Protein AF-X0YWE3-F1 (afdb_monomer_lite)

Structure (mmCIF, N/CA/C/O backbone):
data_AF-X0YWE3-F1
#
_entry.id   AF-X0YWE3-F1
#
loop_
_atom_site.group_PDB
_atom_site.id
_atom_site.type_symbol
_atom_site.label_atom_id
_atom_site.label_alt_id
_atom_site.label_comp_id
_atom_site.label_asym_id
_atom_site.label_entity_id
_atom_site.label_seq_id
_atom_site.pdbx_PDB_ins_code
_atom_site.Cartn_x
_atom_site.Cartn_y
_atom_site.Cartn_z
_atom_site.occupancy
_atom_site.B_iso_or_equiv
_atom_site.auth_seq_id
_atom_site.auth_comp_id
_atom_site.auth_asym_id
_atom_site.auth_atom_id
_atom_site.pdbx_PDB_model_num
ATOM 1 N N . SER A 1 1 ? 9.699 -16.062 -11.062 1.00 86.75 1 SER A N 1
ATOM 2 C CA . SER A 1 1 ? 8.565 -15.330 -11.653 1.00 86.75 1 SER A CA 1
ATOM 3 C C . SER A 1 1 ? 8.553 -13.933 -11.046 1.00 86.75 1 SER A C 1
ATOM 5 O O . SER A 1 1 ? 8.866 -13.813 -9.864 1.00 86.75 1 SER A O 1
ATOM 7 N N . TYR A 1 2 ? 8.314 -12.901 -11.863 1.00 95.56 2 TYR A N 1
ATOM 8 C CA . TYR A 1 2 ? 8.267 -11.489 -11.435 1.00 95.56 2 TYR A CA 1
ATOM 9 C C . TYR A 1 2 ? 6.829 -10.999 -11.218 1.00 95.56 2 TYR A C 1
ATOM 11 O O . TYR A 1 2 ? 6.615 -9.863 -10.801 1.00 95.56 2 TYR A O 1
ATOM 19 N N . GLU A 1 3 ? 5.830 -11.819 -11.550 1.00 96.00 3 GLU A N 1
ATOM 20 C CA . GLU A 1 3 ? 4.434 -11.483 -11.312 1.00 96.00 3 GLU A CA 1
ATOM 21 C C . GLU A 1 3 ? 4.149 -11.339 -9.813 1.00 96.00 3 GLU A C 1
ATOM 23 O O . GLU A 1 3 ? 4.684 -12.065 -8.974 1.00 96.00 3 GLU A O 1
ATOM 28 N N . GLY A 1 4 ? 3.284 -10.388 -9.467 1.00 95.56 4 GLY A N 1
ATOM 29 C CA . GLY A 1 4 ? 2.907 -10.149 -8.082 1.00 95.56 4 GLY A CA 1
ATOM 30 C C . GLY A 1 4 ? 2.435 -8.730 -7.814 1.00 95.56 4 GLY A C 1
ATOM 31 O O . GLY A 1 4 ? 2.373 -7.879 -8.705 1.00 95.56 4 GLY A O 1
ATOM 32 N N . SER A 1 5 ? 2.098 -8.480 -6.551 1.00 96.56 5 SER A N 1
ATOM 33 C CA . SER A 1 5 ? 1.753 -7.148 -6.053 1.00 96.56 5 SER A CA 1
ATOM 34 C C . SER A 1 5 ? 2.906 -6.557 -5.254 1.00 96.56 5 SER A C 1
ATOM 36 O O . SER A 1 5 ? 3.572 -7.253 -4.485 1.00 96.56 5 SER A O 1
ATOM 38 N N . TYR A 1 6 ? 3.139 -5.263 -5.444 1.00 97.31 6 TYR A N 1
ATOM 39 C CA . TYR A 1 6 ? 4.277 -4.533 -4.904 1.00 97.31 6 TYR A CA 1
ATOM 40 C C . TYR A 1 6 ? 3.804 -3.210 -4.294 1.00 97.31 6 TYR A C 1
ATOM 42 O O . TYR A 1 6 ? 3.053 -2.465 -4.919 1.00 97.31 6 TYR A O 1
ATOM 50 N N . TRP A 1 7 ? 4.241 -2.902 -3.074 1.00 96.56 7 TRP A N 1
ATOM 51 C CA . TRP A 1 7 ? 3.828 -1.724 -2.308 1.00 96.56 7 TRP A CA 1
ATOM 52 C C . TRP A 1 7 ? 5.005 -0.791 -2.035 1.00 96.56 7 TRP A C 1
ATOM 54 O O . TRP A 1 7 ? 6.013 -1.214 -1.468 1.00 96.56 7 TRP A O 1
ATOM 64 N N . ASN A 1 8 ? 4.858 0.490 -2.370 1.00 96.50 8 ASN A N 1
ATOM 65 C CA . ASN A 1 8 ? 5.789 1.533 -1.952 1.00 96.50 8 ASN A CA 1
ATOM 66 C C . ASN A 1 8 ? 5.215 2.308 -0.768 1.00 96.50 8 ASN A C 1
ATOM 68 O O . ASN A 1 8 ? 4.230 3.039 -0.900 1.00 96.50 8 ASN A O 1
ATOM 72 N N . ASP A 1 9 ? 5.880 2.172 0.376 1.00 92.00 9 ASP A N 1
ATOM 73 C CA . ASP A 1 9 ? 5.408 2.735 1.636 1.00 92.00 9 ASP A CA 1
ATOM 74 C C . ASP A 1 9 ? 5.547 4.260 1.726 1.00 92.00 9 ASP A C 1
ATOM 76 O O . ASP A 1 9 ? 4.740 4.911 2.390 1.00 92.00 9 ASP A O 1
ATOM 80 N N . LYS A 1 10 ? 6.527 4.840 1.019 1.00 90.88 10 LYS A N 1
ATOM 81 C CA . LYS A 1 10 ? 6.791 6.286 1.036 1.00 90.88 10 LYS A CA 1
ATOM 82 C C . LYS A 1 10 ? 5.719 7.064 0.284 1.00 90.88 10 LYS A C 1
ATOM 84 O O . LYS A 1 10 ? 5.251 8.095 0.764 1.00 90.88 10 LYS A O 1
ATOM 89 N N . VAL A 1 11 ? 5.334 6.580 -0.897 1.00 90.69 11 VAL A N 1
ATOM 90 C CA . VAL A 1 11 ? 4.346 7.268 -1.746 1.00 90.69 11 VAL A CA 1
ATOM 91 C C . VAL A 1 11 ? 2.938 6.690 -1.630 1.00 90.69 11 VAL A C 1
ATOM 93 O O . VAL A 1 11 ? 2.024 7.256 -2.218 1.00 90.69 11 VAL A O 1
ATOM 96 N N . ASN A 1 12 ? 2.749 5.635 -0.831 1.00 93.56 12 ASN A N 1
ATOM 97 C CA . ASN A 1 12 ? 1.479 4.935 -0.637 1.00 93.56 12 ASN A CA 1
ATOM 98 C C . ASN A 1 12 ? 0.864 4.449 -1.951 1.00 93.56 12 ASN A C 1
ATOM 100 O O . ASN A 1 12 ? -0.271 4.785 -2.276 1.00 93.56 12 ASN A O 1
ATOM 104 N N . SER A 1 13 ? 1.631 3.688 -2.731 1.00 92.81 13 SER A N 1
ATOM 105 C CA . SER A 1 13 ? 1.150 3.211 -4.026 1.00 92.81 13 SER A CA 1
ATOM 106 C C . SER A 1 13 ? 1.425 1.732 -4.235 1.00 92.81 13 SER A C 1
ATOM 108 O O . SER A 1 13 ? 2.491 1.225 -3.877 1.00 92.81 13 SER A O 1
ATOM 110 N N . ILE A 1 14 ? 0.449 1.064 -4.842 1.00 95.06 14 ILE A N 1
ATOM 111 C CA . ILE A 1 14 ? 0.524 -0.330 -5.261 1.00 95.06 14 ILE A CA 1
ATOM 112 C C . ILE A 1 14 ? 0.887 -0.414 -6.745 1.00 95.06 14 ILE A C 1
ATOM 114 O O . ILE A 1 14 ? 0.507 0.447 -7.543 1.00 95.06 14 ILE A O 1
ATOM 118 N N . ARG A 1 15 ? 1.623 -1.458 -7.115 1.00 96.56 15 ARG A N 1
ATOM 119 C CA . ARG A 1 15 ? 1.838 -1.899 -8.492 1.00 96.56 15 ARG A CA 1
ATOM 120 C C . ARG A 1 15 ? 1.527 -3.374 -8.588 1.00 96.56 15 ARG A C 1
ATOM 122 O O . ARG A 1 15 ? 1.902 -4.131 -7.695 1.00 96.56 15 ARG A O 1
ATOM 129 N N . ARG A 1 16 ? 0.885 -3.775 -9.678 1.00 97.56 16 ARG A N 1
ATOM 130 C CA . ARG A 1 16 ? 0.720 -5.185 -10.021 1.00 97.56 16 ARG A CA 1
ATOM 131 C C . ARG A 1 16 ? 1.526 -5.480 -11.275 1.00 97.56 16 ARG A C 1
ATOM 133 O O . ARG A 1 16 ? 1.394 -4.769 -12.267 1.00 97.56 16 ARG A O 1
ATOM 140 N N . ILE A 1 17 ? 2.345 -6.519 -11.204 1.00 98.19 17 ILE A N 1
ATOM 141 C CA . ILE A 1 17 ? 3.074 -7.072 -12.339 1.00 98.19 17 ILE A CA 1
ATOM 142 C C . ILE A 1 17 ? 2.386 -8.369 -12.741 1.00 98.19 17 ILE A C 1
ATOM 144 O O . ILE A 1 17 ? 2.138 -9.223 -11.888 1.00 98.19 17 ILE A O 1
ATOM 148 N N . TYR A 1 18 ? 2.025 -8.502 -14.013 1.00 97.88 18 TYR A N 1
ATOM 149 C CA . TYR A 1 18 ? 1.380 -9.709 -14.530 1.00 97.88 18 TYR A CA 1
ATOM 150 C C . TYR A 1 18 ? 1.690 -9.920 -16.014 1.00 97.88 18 TYR A C 1
ATOM 152 O O . TYR A 1 18 ? 1.987 -8.961 -16.722 1.00 97.88 18 TYR A O 1
ATOM 160 N N . LEU A 1 19 ? 1.628 -11.164 -16.485 1.00 97.94 19 LEU A N 1
ATOM 161 C CA . LEU A 1 19 ? 1.859 -11.503 -17.888 1.00 97.94 19 LEU A CA 1
ATOM 162 C C . LEU A 1 19 ? 0.581 -11.306 -18.721 1.00 97.94 19 LEU A C 1
ATOM 164 O O . LEU A 1 19 ? -0.496 -11.760 -18.331 1.00 97.94 19 LEU A O 1
ATOM 168 N N . LYS A 1 20 ? 0.698 -10.650 -19.879 1.00 97.62 20 LYS A N 1
ATOM 169 C CA . LYS A 1 20 ? -0.374 -10.499 -20.875 1.00 97.62 20 LYS A CA 1
ATOM 170 C C . LYS A 1 20 ? 0.247 -10.526 -22.266 1.00 97.62 20 LYS A C 1
ATOM 172 O O . LYS A 1 20 ? 1.055 -9.655 -22.575 1.00 97.62 20 LYS A O 1
ATOM 177 N N . ASN A 1 21 ? -0.151 -11.492 -23.095 1.00 93.94 21 ASN A N 1
ATOM 178 C CA . ASN A 1 21 ? 0.362 -11.666 -24.461 1.00 93.94 21 ASN A CA 1
ATOM 179 C C . ASN A 1 21 ? 1.907 -11.643 -24.497 1.00 93.94 21 ASN A C 1
ATOM 181 O O . ASN A 1 21 ? 2.507 -10.772 -25.123 1.00 93.94 21 ASN A O 1
ATOM 185 N N . ASP A 1 22 ? 2.534 -12.534 -23.721 1.00 94.38 22 ASP A N 1
ATOM 186 C CA . ASP A 1 22 ? 3.994 -12.706 -23.580 1.00 94.38 22 ASP A CA 1
ATOM 187 C C . ASP A 1 22 ? 4.792 -11.505 -23.047 1.00 94.38 22 ASP A C 1
ATOM 189 O O . ASP A 1 22 ? 6.011 -11.576 -22.903 1.00 94.38 22 ASP A O 1
ATOM 193 N N . THR A 1 23 ? 4.120 -10.414 -22.680 1.00 97.56 23 THR A N 1
ATOM 194 C CA . THR A 1 23 ? 4.762 -9.207 -22.152 1.00 97.56 23 THR A CA 1
ATOM 195 C C . THR A 1 23 ? 4.314 -8.955 -20.720 1.00 97.56 23 THR A C 1
ATOM 197 O O . THR A 1 23 ? 3.126 -9.044 -20.393 1.00 97.56 23 THR A O 1
ATOM 200 N N . LEU A 1 24 ? 5.257 -8.620 -19.838 1.00 98.44 24 LEU A N 1
ATOM 201 C CA . LEU A 1 24 ? 4.911 -8.192 -18.487 1.00 98.44 24 LEU A CA 1
ATOM 202 C C . LEU A 1 24 ? 4.225 -6.823 -18.531 1.00 98.44 24 LEU A C 1
ATOM 204 O O . LEU A 1 24 ? 4.627 -5.912 -19.255 1.00 98.44 24 LEU A O 1
ATOM 208 N N . ARG A 1 25 ? 3.177 -6.673 -17.730 1.00 98.56 25 ARG A N 1
ATOM 209 C CA . ARG A 1 25 ? 2.400 -5.445 -17.582 1.00 98.56 25 ARG A CA 1
ATOM 210 C C . ARG A 1 25 ? 2.700 -4.816 -16.238 1.00 98.56 25 ARG A C 1
ATOM 212 O O . ARG A 1 25 ? 2.560 -5.462 -15.204 1.00 98.56 25 ARG A O 1
ATOM 219 N N . TYR A 1 26 ? 3.062 -3.541 -16.258 1.00 98.38 26 TYR A N 1
ATOM 220 C CA . TYR A 1 26 ? 3.174 -2.689 -15.087 1.00 98.38 26 TYR A CA 1
ATOM 221 C C . TYR A 1 26 ? 1.848 -1.958 -14.881 1.00 98.38 26 TYR A C 1
ATOM 223 O O . TYR A 1 26 ? 1.558 -0.963 -15.547 1.00 98.38 26 TYR A O 1
ATOM 231 N N . PHE A 1 27 ? 1.026 -2.467 -13.970 1.00 98.06 27 PHE A N 1
ATOM 232 C CA . PHE A 1 27 ? -0.315 -1.955 -13.703 1.00 98.06 27 PHE A CA 1
ATOM 233 C C . PHE A 1 27 ? -0.337 -1.047 -12.476 1.00 98.06 27 PHE A C 1
ATOM 235 O O . PHE A 1 27 ? 0.135 -1.417 -11.395 1.00 98.06 27 PHE A O 1
ATOM 242 N N . ARG A 1 28 ? -0.906 0.148 -12.653 1.00 95.38 28 ARG A N 1
ATOM 243 C CA . ARG A 1 28 ? -1.082 1.188 -11.629 1.00 95.38 28 ARG A CA 1
ATOM 244 C C . ARG A 1 28 ? -2.557 1.346 -11.254 1.00 95.38 28 ARG A C 1
ATOM 246 O O . ARG A 1 28 ? -2.858 1.482 -10.074 1.00 95.38 28 ARG A O 1
ATOM 253 N N . SER A 1 29 ? -3.449 1.311 -12.243 1.00 93.31 29 SER A N 1
ATOM 254 C CA . SER A 1 29 ? -4.912 1.368 -12.101 1.00 93.31 29 SER A CA 1
ATOM 255 C C . SER A 1 29 ? -5.592 0.887 -13.391 1.00 93.31 29 SER A C 1
ATOM 257 O O . SER A 1 29 ? -4.910 0.635 -14.384 1.00 93.31 29 SER A O 1
ATOM 259 N N . GLU A 1 30 ? -6.926 0.782 -13.402 1.00 90.94 30 GLU A N 1
ATOM 260 C CA . GLU A 1 30 ? -7.719 0.287 -14.548 1.00 90.94 30 GLU A CA 1
ATOM 261 C C . GLU A 1 30 ? -7.421 1.003 -15.873 1.00 90.94 30 GLU A C 1
ATOM 263 O O . GLU A 1 30 ? -7.426 0.381 -16.932 1.00 90.94 30 GLU A O 1
ATOM 268 N N . HIS A 1 31 ? -7.100 2.296 -15.812 1.00 93.44 31 HIS A N 1
ATOM 269 C CA . HIS A 1 31 ? -6.765 3.120 -16.978 1.00 93.44 31 HIS A CA 1
ATOM 270 C C . HIS A 1 31 ? -5.276 3.470 -17.051 1.00 93.44 31 HIS A C 1
ATOM 272 O O . HIS A 1 31 ? -4.878 4.394 -17.757 1.00 93.44 31 HIS A O 1
ATOM 278 N N . SER A 1 32 ? -4.437 2.777 -16.283 1.00 95.69 32 SER A N 1
ATOM 279 C CA . SER A 1 32 ? -3.015 3.071 -16.203 1.00 95.69 32 SER A CA 1
ATOM 280 C C . SER A 1 32 ? -2.214 1.781 -16.102 1.00 95.69 32 SER A C 1
ATOM 282 O O . SER A 1 32 ? -1.825 1.335 -15.021 1.00 95.69 32 SER A O 1
ATOM 284 N N . GLU A 1 33 ? -1.923 1.202 -17.262 1.00 97.62 33 GLU A N 1
ATOM 285 C CA . GLU A 1 33 ? -0.960 0.117 -17.412 1.00 97.62 33 GLU A CA 1
ATOM 286 C C . GLU A 1 33 ? 0.009 0.393 -18.557 1.00 97.62 33 GLU A C 1
ATOM 288 O O . GLU A 1 33 ? -0.337 1.084 -19.511 1.00 97.62 33 GLU A O 1
ATOM 293 N N . SER A 1 34 ? 1.217 -0.156 -18.460 1.00 98.25 34 SER A N 1
ATOM 294 C CA . SER A 1 34 ? 2.217 -0.086 -19.528 1.00 98.25 34 SER A CA 1
ATOM 295 C C . SER A 1 34 ? 2.954 -1.420 -19.658 1.00 98.25 34 SER A C 1
ATOM 297 O O . SER A 1 34 ? 3.158 -2.097 -18.646 1.00 98.25 34 SER A O 1
ATOM 299 N N . PRO A 1 35 ? 3.361 -1.820 -20.870 1.00 98.44 35 PRO A N 1
ATOM 300 C CA . PRO A 1 35 ? 4.268 -2.950 -21.061 1.00 98.44 35 PRO A CA 1
ATOM 301 C C . PRO A 1 35 ? 5.652 -2.662 -20.461 1.00 98.44 35 PRO A C 1
ATOM 303 O O . PRO A 1 35 ? 6.129 -1.527 -20.502 1.00 98.44 35 PRO A O 1
ATOM 306 N N . ILE A 1 36 ? 6.311 -3.700 -19.947 1.00 98.75 36 ILE A N 1
ATOM 307 C CA . ILE A 1 36 ? 7.736 -3.676 -19.604 1.00 98.75 36 ILE A CA 1
ATOM 308 C C . ILE A 1 36 ? 8.453 -4.807 -20.349 1.00 98.75 36 ILE A C 1
ATOM 310 O O . ILE A 1 36 ? 7.986 -5.948 -20.359 1.00 98.75 36 ILE A O 1
ATOM 314 N N . VAL A 1 37 ? 9.579 -4.485 -20.984 1.00 98.31 37 VAL A N 1
ATOM 315 C CA . VAL A 1 37 ? 10.372 -5.414 -21.805 1.00 98.31 37 VAL A CA 1
ATOM 316 C C . VAL A 1 37 ? 11.750 -5.630 -21.179 1.00 98.31 37 VAL A C 1
ATOM 318 O O . VAL A 1 37 ? 12.285 -4.692 -20.584 1.00 98.31 37 VAL A O 1
ATOM 321 N N . PRO A 1 38 ? 12.326 -6.841 -21.254 1.00 98.12 38 PRO A N 1
ATOM 322 C CA . PRO A 1 38 ? 13.622 -7.119 -20.649 1.00 98.12 38 PRO A CA 1
ATOM 323 C C . PRO A 1 38 ? 14.740 -6.370 -21.384 1.00 98.12 38 PRO A C 1
ATOM 325 O O . PRO A 1 38 ? 14.809 -6.389 -22.611 1.00 98.12 38 PRO A O 1
ATOM 328 N N . VAL A 1 39 ? 15.637 -5.750 -20.621 1.00 98.19 39 VAL A N 1
ATOM 329 C CA . VAL A 1 39 ? 16.859 -5.087 -21.121 1.00 98.19 39 VAL A CA 1
ATOM 330 C C . VAL A 1 39 ? 18.132 -5.670 -20.499 1.00 98.19 39 VAL A C 1
ATOM 332 O O . VAL A 1 39 ? 19.237 -5.372 -20.941 1.00 98.19 39 VAL A O 1
ATOM 335 N N . GLY A 1 40 ? 17.977 -6.545 -19.505 1.00 97.50 40 GLY A N 1
ATOM 336 C CA . GLY A 1 40 ? 19.056 -7.240 -18.822 1.00 97.50 40 GLY A CA 1
ATOM 337 C C . GLY A 1 40 ? 18.514 -8.351 -17.927 1.00 97.50 40 GLY A C 1
ATOM 338 O O . GLY A 1 40 ? 17.318 -8.656 -17.921 1.00 97.50 40 GLY A O 1
ATOM 339 N N . LYS A 1 41 ? 19.399 -8.975 -17.148 1.00 96.38 41 LYS A N 1
ATOM 340 C CA . LYS A 1 41 ? 18.982 -9.947 -16.134 1.00 96.38 41 LYS A CA 1
ATOM 341 C C . LYS A 1 41 ? 18.253 -9.210 -15.008 1.00 96.38 41 LYS A C 1
ATOM 343 O O . LYS A 1 41 ? 18.820 -8.293 -14.431 1.00 96.38 41 LYS A O 1
ATOM 348 N N . ASP A 1 42 ? 17.023 -9.627 -14.705 1.00 97.50 42 ASP A N 1
ATOM 349 C CA . ASP A 1 42 ? 16.153 -9.002 -13.695 1.00 97.50 42 ASP A CA 1
ATOM 350 C C . ASP A 1 42 ? 15.859 -7.501 -13.956 1.00 97.50 42 ASP A C 1
ATOM 352 O O . ASP A 1 42 ? 15.341 -6.800 -13.085 1.00 97.50 42 ASP A O 1
ATOM 356 N N . GLU A 1 43 ? 16.148 -7.005 -15.165 1.00 98.31 43 GLU A N 1
ATOM 357 C CA . GLU A 1 43 ? 16.066 -5.593 -15.549 1.00 98.31 43 GLU A CA 1
ATOM 358 C C . GLU A 1 43 ? 15.157 -5.402 -16.757 1.00 98.31 43 GLU A C 1
ATOM 360 O O . GLU A 1 43 ? 15.291 -6.068 -17.787 1.00 98.31 43 GLU A O 1
ATOM 365 N N . PHE A 1 44 ? 14.233 -4.458 -16.622 1.00 98.69 44 PHE A N 1
ATOM 366 C CA . PHE A 1 44 ? 13.199 -4.169 -17.597 1.00 98.69 44 PHE A CA 1
ATOM 367 C C . PHE A 1 44 ? 13.097 -2.667 -17.845 1.00 98.69 44 PHE A C 1
ATOM 369 O O . PHE A 1 44 ? 13.347 -1.854 -16.955 1.00 98.69 44 PHE A O 1
ATOM 376 N N . GLN A 1 45 ? 12.655 -2.304 -19.041 1.00 98.56 45 GLN A N 1
ATOM 377 C CA . GLN A 1 45 ? 12.292 -0.940 -19.395 1.00 98.56 45 GLN A CA 1
ATOM 378 C C . GLN A 1 45 ? 10.803 -0.875 -19.730 1.00 98.56 45 GLN A C 1
ATOM 380 O O . GLN A 1 45 ? 10.276 -1.736 -20.436 1.00 98.56 45 GLN A O 1
ATOM 385 N N . MET A 1 46 ? 10.115 0.145 -19.221 1.00 98.50 46 MET A N 1
ATOM 386 C CA . MET A 1 46 ? 8.748 0.453 -19.632 1.00 98.50 46 MET A CA 1
ATOM 387 C C . MET A 1 46 ? 8.753 1.060 -21.029 1.00 98.50 46 MET A C 1
ATOM 389 O O . MET A 1 46 ? 9.531 1.972 -21.304 1.00 98.50 46 MET A O 1
ATOM 393 N N . VAL A 1 47 ? 7.868 0.572 -21.891 1.00 97.88 47 VAL A N 1
ATOM 394 C CA . VAL A 1 47 ? 7.692 1.107 -23.246 1.00 97.88 47 VAL A CA 1
ATOM 395 C C . VAL A 1 47 ? 6.306 1.737 -23.390 1.00 97.88 47 VAL A C 1
ATOM 397 O O . VAL A 1 47 ? 5.463 1.590 -22.503 1.00 97.88 47 VAL A O 1
ATOM 400 N N . GLU A 1 48 ? 6.092 2.479 -24.481 1.00 95.88 48 GLU A N 1
ATOM 401 C CA . GLU A 1 48 ? 4.861 3.258 -24.736 1.00 95.88 48 GLU A CA 1
ATOM 402 C C . GLU A 1 48 ? 4.618 4.385 -23.713 1.00 95.88 48 GLU A C 1
ATOM 404 O O . GLU A 1 48 ? 3.483 4.738 -23.393 1.00 95.88 48 GLU A O 1
ATOM 409 N N . VAL A 1 49 ? 5.699 4.957 -23.184 1.00 96.06 49 VAL A N 1
ATOM 410 C CA . VAL A 1 49 ? 5.690 6.104 -22.269 1.00 96.06 49 VAL A CA 1
ATOM 411 C C . VAL A 1 49 ? 6.748 7.120 -22.704 1.00 96.06 49 VAL A C 1
ATOM 413 O O . VAL A 1 49 ? 7.685 6.764 -23.415 1.00 96.06 49 VAL A O 1
ATOM 416 N N . ASN A 1 50 ? 6.584 8.383 -22.303 1.00 95.75 50 ASN A N 1
ATOM 417 C CA . ASN A 1 50 ? 7.497 9.463 -22.698 1.00 95.75 50 ASN A CA 1
ATOM 418 C C . ASN A 1 50 ? 8.815 9.451 -21.910 1.00 95.75 50 ASN A C 1
ATOM 420 O O . ASN A 1 50 ? 9.854 9.803 -22.462 1.00 95.75 50 ASN A O 1
ATOM 424 N N . ASP A 1 51 ? 8.759 9.049 -20.640 1.00 96.88 51 ASP A N 1
ATOM 425 C CA . ASP A 1 51 ? 9.911 9.045 -19.739 1.00 96.88 51 ASP A CA 1
ATOM 426 C C . ASP A 1 51 ? 10.667 7.713 -19.826 1.00 96.88 51 ASP A C 1
ATOM 428 O O . ASP A 1 51 ? 10.079 6.653 -20.080 1.00 96.88 51 ASP A O 1
ATOM 432 N N . VAL A 1 52 ? 11.969 7.723 -19.538 1.00 97.56 52 VAL A N 1
ATOM 433 C CA . VAL A 1 52 ? 12.744 6.483 -19.426 1.00 97.56 52 VAL A CA 1
ATOM 434 C C . VAL A 1 52 ? 12.464 5.861 -18.063 1.00 97.56 52 VAL A C 1
ATOM 436 O O . VAL A 1 52 ? 12.996 6.299 -17.046 1.00 97.56 52 VAL A O 1
ATOM 439 N N . VAL A 1 53 ? 11.634 4.817 -18.025 1.00 98.38 53 VAL A N 1
ATOM 440 C CA . VAL A 1 53 ? 11.319 4.113 -16.774 1.00 98.38 53 VAL A CA 1
ATOM 441 C C . VAL A 1 53 ? 12.011 2.757 -16.730 1.00 98.38 53 VAL A C 1
ATOM 443 O O . VAL A 1 53 ? 11.645 1.836 -17.463 1.00 98.38 53 VAL A O 1
ATOM 446 N N . LEU A 1 54 ? 12.980 2.625 -15.826 1.00 98.56 54 LEU A N 1
ATOM 447 C CA . LEU A 1 54 ? 13.681 1.375 -15.546 1.00 98.56 54 LEU A CA 1
ATOM 448 C C . LEU A 1 54 ? 13.054 0.670 -14.345 1.00 98.56 54 LEU A C 1
ATOM 450 O O . LEU A 1 54 ? 12.756 1.289 -13.321 1.00 98.56 54 LEU A O 1
ATOM 454 N N . VAL A 1 55 ? 12.872 -0.639 -14.476 1.00 98.69 55 VAL A N 1
ATOM 455 C CA . VAL A 1 55 ? 12.304 -1.524 -13.462 1.00 98.69 55 VAL A CA 1
ATOM 456 C C . VAL A 1 55 ? 13.296 -2.651 -13.204 1.00 98.69 55 VAL A C 1
ATOM 458 O O . VAL A 1 55 ? 13.519 -3.497 -14.065 1.00 98.69 55 VAL A O 1
ATOM 461 N N . GLN A 1 56 ? 13.882 -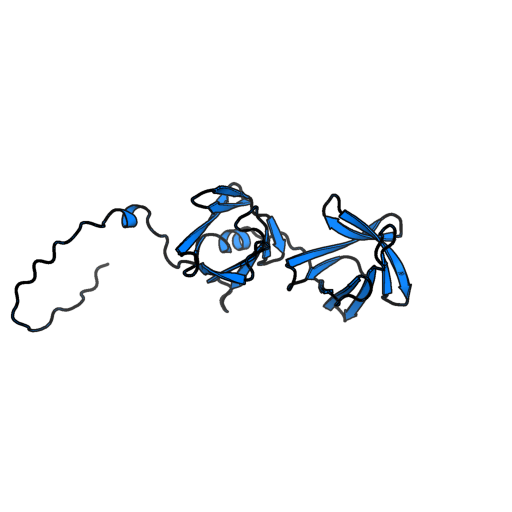2.674 -12.010 1.00 98.50 56 GLN A N 1
ATOM 462 C CA . GLN A 1 56 ? 14.792 -3.732 -11.577 1.00 98.50 56 GLN A CA 1
ATOM 463 C C . GLN A 1 56 ? 14.119 -4.579 -10.497 1.00 98.50 56 GLN A C 1
ATOM 465 O O . GLN A 1 56 ? 13.690 -4.060 -9.461 1.00 98.50 56 GLN A O 1
ATOM 470 N N . PHE A 1 57 ? 14.044 -5.886 -10.718 1.00 98.38 57 PHE A N 1
ATOM 471 C CA . PHE A 1 57 ? 13.542 -6.836 -9.735 1.00 98.38 57 PHE A CA 1
ATOM 472 C C . PHE A 1 57 ? 14.680 -7.361 -8.862 1.00 98.38 57 PHE A C 1
ATOM 474 O O . PHE A 1 57 ? 15.795 -7.595 -9.320 1.00 98.38 57 PHE A O 1
ATOM 481 N N . LYS A 1 58 ? 14.394 -7.565 -7.577 1.00 97.06 58 LYS A N 1
ATOM 482 C CA . LYS A 1 58 ? 15.298 -8.228 -6.633 1.00 97.06 58 LYS A CA 1
ATOM 483 C C . LYS A 1 58 ? 14.547 -9.374 -5.982 1.00 97.06 58 LYS A C 1
ATOM 485 O O . LYS A 1 58 ? 13.592 -9.138 -5.241 1.00 97.06 58 LYS A O 1
ATOM 490 N N . MET A 1 59 ? 14.985 -10.592 -6.278 1.00 93.81 59 MET A N 1
ATOM 491 C CA . MET A 1 59 ? 14.350 -11.833 -5.840 1.00 93.81 59 MET A CA 1
ATOM 492 C C . MET A 1 59 ? 15.287 -12.572 -4.880 1.00 93.81 59 MET A C 1
ATOM 494 O O . MET A 1 59 ? 16.422 -12.876 -5.243 1.00 93.81 59 MET A O 1
ATOM 498 N N . ASN A 1 60 ? 14.824 -12.859 -3.664 1.00 90.06 60 ASN A N 1
ATOM 499 C CA . ASN A 1 60 ? 15.556 -13.621 -2.655 1.00 90.06 60 ASN A CA 1
ATOM 500 C C . ASN A 1 60 ? 14.609 -14.599 -1.941 1.00 90.06 60 ASN A C 1
ATOM 502 O O . ASN A 1 60 ? 13.963 -14.259 -0.952 1.00 90.06 60 ASN A O 1
ATOM 506 N N . GLY A 1 61 ? 14.490 -15.819 -2.472 1.00 85.50 61 GLY A N 1
ATOM 507 C CA . GLY A 1 61 ? 13.504 -16.786 -1.986 1.00 85.50 61 GLY A CA 1
ATOM 508 C C . GLY A 1 61 ? 12.081 -16.234 -2.113 1.00 85.50 61 GLY A C 1
ATOM 509 O O . GLY A 1 61 ? 11.646 -15.904 -3.216 1.00 85.50 61 GLY A O 1
ATOM 510 N N . ASN A 1 62 ? 11.380 -16.113 -0.982 1.00 82.81 62 ASN A N 1
ATOM 511 C CA . ASN A 1 62 ? 10.036 -15.527 -0.922 1.00 82.81 62 ASN A CA 1
ATOM 512 C C . ASN A 1 62 ? 10.049 -13.991 -0.857 1.00 82.81 62 ASN A C 1
ATOM 514 O O . ASN A 1 62 ? 9.029 -13.358 -1.138 1.00 82.81 62 ASN A O 1
ATOM 518 N N . ASP A 1 63 ? 11.186 -13.386 -0.514 1.00 89.81 63 ASP A N 1
ATOM 519 C CA . ASP A 1 63 ? 11.317 -11.938 -0.471 1.00 89.81 63 ASP A CA 1
ATOM 520 C C . ASP A 1 63 ? 11.525 -11.411 -1.887 1.00 89.81 63 ASP A C 1
ATOM 522 O O . ASP A 1 63 ? 12.494 -11.739 -2.577 1.00 89.81 63 ASP A O 1
ATOM 526 N N . ARG A 1 64 ? 10.605 -10.557 -2.329 1.00 94.62 64 ARG A N 1
ATOM 527 C CA . ARG A 1 64 ? 10.688 -9.891 -3.628 1.00 94.62 64 ARG A CA 1
ATOM 528 C C . ARG A 1 64 ? 10.556 -8.392 -3.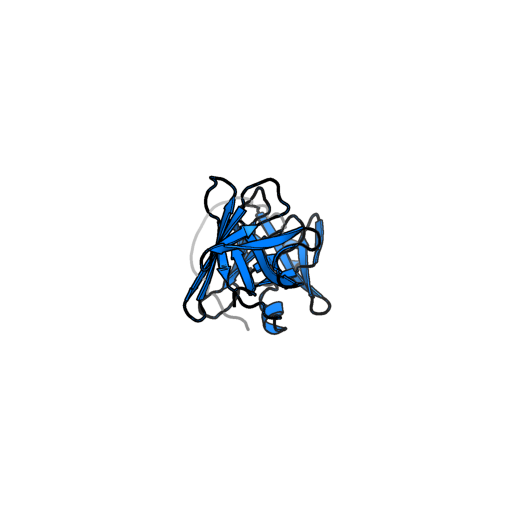457 1.00 94.62 64 ARG A C 1
ATOM 530 O O . ARG A 1 64 ? 9.729 -7.911 -2.685 1.00 94.62 64 ARG A O 1
ATOM 537 N N . SER A 1 65 ? 11.340 -7.635 -4.207 1.00 97.31 65 SER A N 1
ATOM 538 C CA . SER A 1 65 ? 11.178 -6.188 -4.316 1.00 97.31 65 SER A CA 1
ATOM 539 C C . SER A 1 65 ? 11.400 -5.729 -5.749 1.00 97.31 65 SER A C 1
ATOM 541 O O . SER A 1 65 ? 11.972 -6.441 -6.574 1.00 97.31 65 SER A O 1
ATOM 543 N N . MET A 1 66 ? 10.892 -4.543 -6.045 1.00 98.00 66 MET A N 1
ATOM 544 C CA . MET A 1 66 ? 10.992 -3.892 -7.338 1.00 98.00 66 MET A CA 1
ATOM 545 C C . MET A 1 66 ? 11.483 -2.466 -7.110 1.00 98.00 66 MET A C 1
ATOM 547 O O . MET A 1 66 ? 10.903 -1.717 -6.319 1.00 98.00 66 MET A O 1
ATOM 551 N N . VAL A 1 67 ? 12.555 -2.094 -7.797 1.00 98.25 67 VAL A N 1
ATOM 552 C CA . VAL A 1 67 ? 13.089 -0.734 -7.826 1.00 98.25 67 VAL A CA 1
ATOM 553 C C . VAL A 1 67 ? 12.665 -0.094 -9.138 1.00 98.25 67 VAL A C 1
ATOM 555 O O . VAL A 1 67 ? 12.862 -0.679 -10.199 1.00 98.25 67 VAL A O 1
ATOM 558 N N . VAL A 1 68 ? 12.060 1.088 -9.060 1.00 98.25 68 VAL A N 1
ATOM 559 C CA . VAL A 1 68 ? 11.576 1.830 -10.227 1.00 98.25 68 VAL A CA 1
ATOM 560 C C . VAL A 1 68 ? 12.255 3.188 -10.266 1.00 98.25 68 VAL A C 1
ATOM 562 O O . VAL A 1 68 ? 12.132 3.958 -9.311 1.00 98.25 68 VAL A O 1
ATOM 565 N N . THR A 1 69 ? 12.927 3.487 -11.369 1.00 98.12 69 THR A N 1
ATOM 566 C CA . THR A 1 69 ? 13.601 4.767 -11.610 1.00 98.12 69 THR A CA 1
ATOM 567 C C . THR A 1 69 ? 12.983 5.413 -12.840 1.00 98.12 69 THR A C 1
ATOM 569 O O . THR A 1 69 ? 12.831 4.747 -13.860 1.00 98.12 69 THR A O 1
ATOM 572 N N . VAL A 1 70 ? 12.605 6.685 -12.730 1.00 97.12 70 VAL A N 1
ATOM 573 C CA . VAL A 1 70 ? 12.088 7.496 -13.842 1.00 97.12 70 VAL A CA 1
ATOM 574 C C . VAL A 1 70 ? 13.159 8.523 -14.185 1.00 97.12 70 VAL A C 1
ATOM 576 O O . VAL A 1 70 ? 13.558 9.292 -13.307 1.00 97.12 70 VAL A O 1
ATOM 579 N N . ASP A 1 71 ? 13.650 8.491 -15.419 1.00 96.19 71 ASP A N 1
ATOM 580 C CA . ASP A 1 71 ? 14.791 9.261 -15.911 1.00 96.19 71 ASP A CA 1
ATOM 581 C C . ASP A 1 71 ? 15.990 9.187 -14.945 1.00 96.19 71 ASP A C 1
ATOM 583 O O . ASP A 1 71 ? 16.503 8.108 -14.647 1.00 96.19 71 ASP A O 1
ATOM 587 N N . PHE A 1 72 ? 16.414 10.334 -14.410 1.00 91.88 72 PHE A N 1
ATOM 588 C CA . PHE A 1 72 ? 17.496 10.470 -13.429 1.00 91.88 72 PHE A CA 1
ATOM 589 C C . PHE A 1 72 ? 16.970 10.702 -12.002 1.00 91.88 72 PHE A C 1
ATOM 591 O O . PHE A 1 72 ? 17.685 11.203 -11.131 1.00 91.88 72 PHE A O 1
ATOM 598 N N . GLY A 1 73 ? 15.692 10.398 -11.770 1.00 94.00 73 GLY A N 1
ATOM 599 C CA . GLY A 1 73 ? 15.008 10.603 -10.501 1.00 94.00 73 GLY A CA 1
ATOM 600 C C . GLY A 1 73 ? 15.455 9.646 -9.396 1.00 94.00 73 GLY A C 1
ATOM 601 O O . GLY A 1 73 ? 16.163 8.662 -9.606 1.00 94.00 73 GLY A O 1
ATOM 602 N N . GLN A 1 74 ? 14.999 9.929 -8.176 1.00 95.00 74 GLN A N 1
ATOM 603 C CA . GLN A 1 74 ? 15.245 9.052 -7.033 1.00 95.00 74 GLN A CA 1
ATOM 604 C C . GLN A 1 74 ? 14.486 7.724 -7.189 1.00 95.00 74 GLN A C 1
ATOM 606 O O . GLN A 1 74 ? 13.290 7.744 -7.499 1.00 95.00 74 GLN A O 1
ATOM 611 N N . PRO A 1 75 ? 15.130 6.575 -6.918 1.00 96.12 75 PRO A N 1
ATOM 612 C CA . PRO A 1 75 ? 14.497 5.277 -7.079 1.00 96.12 75 PRO A CA 1
ATOM 613 C C . PRO A 1 75 ? 13.362 5.070 -6.069 1.00 96.12 75 PRO A C 1
ATOM 615 O O . PRO A 1 75 ? 13.514 5.247 -4.855 1.00 96.12 75 PRO A O 1
ATOM 618 N N . GLY A 1 76 ? 12.213 4.630 -6.573 1.00 96.94 76 GLY A N 1
ATOM 619 C CA . GLY A 1 76 ? 11.100 4.140 -5.772 1.00 96.94 76 GLY A CA 1
ATOM 620 C C . GLY A 1 76 ? 11.285 2.663 -5.442 1.00 96.94 76 GLY A C 1
ATOM 621 O O . GLY A 1 76 ? 11.411 1.842 -6.344 1.00 96.94 76 GLY A O 1
ATOM 622 N N . ILE A 1 77 ? 11.253 2.313 -4.155 1.00 97.69 77 ILE A N 1
ATOM 623 C CA . ILE A 1 77 ? 11.337 0.920 -3.699 1.00 97.69 77 ILE A CA 1
ATOM 624 C C . ILE A 1 77 ? 9.931 0.408 -3.408 1.00 97.69 77 ILE A C 1
ATOM 626 O O . ILE A 1 77 ? 9.207 0.985 -2.592 1.00 97.69 77 ILE A O 1
ATOM 630 N N . PHE A 1 78 ? 9.562 -0.688 -4.061 1.00 98.00 78 PHE A N 1
ATOM 631 C CA . PHE A 1 78 ? 8.307 -1.383 -3.844 1.00 98.00 78 PHE A CA 1
ATOM 632 C C . PHE A 1 78 ? 8.581 -2.786 -3.308 1.00 98.00 78 PHE A C 1
ATOM 634 O O . PHE A 1 78 ? 9.254 -3.589 -3.952 1.00 98.00 78 PHE A O 1
ATOM 641 N N . ASN A 1 79 ? 8.032 -3.097 -2.140 1.00 97.00 79 ASN A N 1
ATOM 642 C CA . ASN A 1 79 ? 8.168 -4.410 -1.520 1.00 97.00 79 ASN A CA 1
ATOM 643 C C . ASN A 1 79 ? 7.019 -5.312 -1.961 1.00 97.00 79 ASN A C 1
ATOM 645 O O . ASN A 1 79 ? 5.857 -4.898 -1.939 1.00 97.00 79 ASN A O 1
ATOM 649 N N . GLY A 1 80 ? 7.348 -6.535 -2.353 1.00 95.94 80 GLY A N 1
ATOM 650 C CA . GLY A 1 80 ? 6.375 -7.549 -2.704 1.00 95.94 80 GLY A CA 1
ATOM 651 C C . GLY A 1 80 ? 5.486 -7.916 -1.529 1.00 95.94 80 GLY A C 1
ATOM 652 O O . GLY A 1 80 ? 5.912 -7.919 -0.376 1.00 95.94 80 GLY A O 1
ATOM 653 N N . PHE A 1 81 ? 4.239 -8.232 -1.831 1.00 93.94 81 PHE A N 1
ATOM 654 C CA . PHE A 1 81 ? 3.322 -8.849 -0.887 1.00 93.94 81 PHE A CA 1
ATOM 655 C C . PHE A 1 81 ? 2.335 -9.733 -1.643 1.00 93.94 81 PHE A C 1
ATOM 657 O O . PHE A 1 81 ? 2.160 -9.575 -2.856 1.00 93.94 81 PHE A O 1
ATOM 664 N N . GLU A 1 82 ? 1.698 -10.647 -0.922 1.00 90.31 82 GLU A N 1
ATOM 665 C CA . GLU A 1 82 ? 0.589 -11.430 -1.453 1.00 90.31 82 GLU A CA 1
ATOM 666 C C . GLU A 1 82 ? -0.735 -10.758 -1.087 1.00 90.31 82 GLU A C 1
ATOM 668 O O . GLU A 1 82 ? -0.971 -10.493 0.097 1.00 90.31 82 GLU A O 1
ATOM 673 N N . PRO A 1 83 ? -1.590 -10.427 -2.072 1.00 87.81 83 PRO A N 1
ATOM 674 C CA . PRO A 1 83 ? -2.956 -10.021 -1.795 1.00 87.81 83 PRO A CA 1
ATOM 675 C C . PRO A 1 83 ? -3.684 -11.148 -1.068 1.00 87.81 83 PRO A C 1
ATOM 677 O O . PRO A 1 83 ? -3.651 -12.301 -1.494 1.00 87.81 83 PRO A O 1
ATOM 680 N N . THR A 1 84 ? -4.349 -10.806 0.024 1.00 86.81 84 THR A N 1
ATOM 681 C CA . THR A 1 84 ? -5.175 -11.738 0.787 1.00 86.81 84 THR A CA 1
ATOM 682 C C . THR A 1 84 ? -6.555 -11.137 0.928 1.00 86.81 84 THR A C 1
ATOM 684 O O . THR A 1 84 ? -6.667 -9.988 1.363 1.00 86.81 84 THR A O 1
ATOM 687 N N . GLU A 1 85 ? -7.583 -11.918 0.611 1.00 88.62 85 GLU A N 1
ATOM 688 C CA . GLU A 1 85 ? -8.945 -11.547 0.972 1.00 88.62 85 GLU A CA 1
ATOM 689 C C . GLU A 1 85 ? -9.049 -11.499 2.505 1.00 88.62 85 GLU A C 1
ATOM 691 O O . GLU A 1 85 ? -8.640 -12.451 3.181 1.00 88.62 85 GLU A O 1
ATOM 696 N N . PRO A 1 86 ? -9.511 -10.381 3.079 1.00 90.75 86 PRO A N 1
ATOM 697 C CA . PRO A 1 86 ? -9.629 -10.234 4.521 1.00 90.75 86 PRO A CA 1
ATOM 698 C C . PRO A 1 86 ? -10.723 -11.166 5.054 1.00 90.75 86 PRO A C 1
ATOM 700 O O . PRO A 1 86 ? -11.804 -11.269 4.476 1.00 90.75 86 PRO A O 1
ATOM 703 N N . SER A 1 87 ? -10.467 -11.818 6.191 1.00 93.62 87 SER A N 1
ATOM 704 C CA . SER A 1 87 ? -11.535 -12.515 6.910 1.00 93.62 87 SER A CA 1
ATOM 705 C C . SER A 1 87 ? -12.500 -11.505 7.533 1.00 93.62 87 SER A C 1
ATOM 707 O O . SER A 1 87 ? -12.166 -10.329 7.714 1.00 93.62 87 SER A O 1
ATOM 709 N N . LYS A 1 88 ? -13.693 -11.964 7.917 1.00 93.88 88 LYS A N 1
ATOM 710 C CA . LYS A 1 88 ? -14.660 -11.111 8.612 1.00 93.88 88 LYS A CA 1
ATOM 711 C C . LYS A 1 88 ? -14.086 -10.546 9.914 1.00 93.88 88 LYS A C 1
ATOM 713 O O . LYS A 1 88 ? -14.263 -9.367 10.193 1.00 93.88 88 LYS A O 1
ATOM 718 N N . GLU A 1 89 ? -13.335 -11.347 10.661 1.00 94.31 89 GLU A N 1
ATOM 719 C CA . GLU A 1 89 ? -12.673 -10.934 11.903 1.00 94.31 89 GLU A CA 1
ATOM 720 C C . GLU A 1 89 ? -11.617 -9.847 11.646 1.00 94.31 89 GLU A C 1
ATOM 722 O O . GLU A 1 89 ? -11.487 -8.901 12.427 1.00 94.31 89 GLU A O 1
ATOM 727 N N . GLU A 1 90 ? -10.880 -9.938 10.532 1.00 94.56 90 GLU A N 1
ATOM 728 C CA . GLU A 1 90 ? -9.938 -8.892 10.122 1.00 94.56 90 GLU A CA 1
ATOM 729 C C . GLU A 1 90 ? -10.687 -7.588 9.805 1.00 94.56 90 GLU A C 1
ATOM 731 O O . GLU A 1 90 ? -10.289 -6.531 10.304 1.00 94.56 90 GLU A O 1
ATOM 736 N N . LEU A 1 91 ? -11.802 -7.653 9.065 1.00 95.44 91 LEU A N 1
ATOM 737 C CA . LEU A 1 91 ? -12.653 -6.488 8.782 1.00 95.44 91 LEU A CA 1
ATOM 738 C C . LEU A 1 91 ? -13.197 -5.856 10.068 1.00 95.44 91 LEU A C 1
ATOM 740 O O . LEU A 1 91 ? -13.069 -4.647 10.277 1.00 95.44 91 LEU A O 1
ATOM 744 N N . GLU A 1 92 ? -13.751 -6.672 10.963 1.00 95.31 92 GLU A N 1
ATOM 745 C CA . GLU A 1 92 ? -14.293 -6.231 12.248 1.00 95.31 92 GLU A CA 1
ATOM 746 C C . GLU A 1 92 ? -13.216 -5.558 13.106 1.00 95.31 92 GLU A C 1
ATOM 748 O O . GLU A 1 92 ? -13.484 -4.546 13.762 1.00 95.31 92 GLU A O 1
ATOM 753 N N . SER A 1 93 ? -11.970 -6.040 13.047 1.00 96.31 93 SER A N 1
ATOM 754 C CA . SER A 1 93 ? -10.857 -5.460 13.804 1.00 96.31 93 SER A CA 1
ATOM 755 C C . SER A 1 93 ? -10.543 -4.004 13.421 1.00 96.31 93 SER A C 1
ATOM 757 O O . SER A 1 93 ? -10.080 -3.227 14.270 1.00 96.31 93 SER A O 1
ATOM 759 N N . TYR A 1 94 ? -10.849 -3.600 12.182 1.00 97.44 94 TYR A N 1
ATOM 760 C CA . TYR A 1 94 ? -10.687 -2.228 11.696 1.00 97.44 94 TYR A CA 1
ATOM 761 C C . TYR A 1 94 ? -11.799 -1.282 12.162 1.00 97.44 94 TYR A C 1
ATOM 763 O O . TYR A 1 94 ? -11.606 -0.063 12.143 1.00 97.44 94 TYR A O 1
ATOM 771 N N . THR A 1 95 ? -12.938 -1.802 12.619 1.00 97.31 95 THR A N 1
ATOM 772 C CA . THR A 1 95 ? -14.065 -0.973 13.072 1.00 97.31 95 THR A CA 1
ATOM 773 C C . THR A 1 95 ? -13.763 -0.260 14.389 1.00 97.31 95 THR A C 1
ATOM 775 O O . THR A 1 95 ? -12.991 -0.747 15.220 1.00 97.31 95 THR A O 1
ATOM 778 N N . GLY A 1 96 ? -14.358 0.914 14.587 1.00 96.56 96 GLY A N 1
ATOM 779 C CA . GLY A 1 96 ? -14.204 1.727 15.790 1.00 96.56 96 GLY A CA 1
ATOM 780 C C . GLY A 1 96 ? -14.146 3.219 15.492 1.00 96.56 96 GLY A C 1
ATOM 781 O O . GLY A 1 96 ? -14.270 3.652 14.347 1.00 96.56 96 GLY A O 1
ATOM 782 N N . GLU A 1 97 ? -13.949 4.004 16.542 1.00 96.56 97 GLU A N 1
ATOM 783 C CA . GLU A 1 97 ? -13.747 5.446 16.443 1.00 96.56 97 GLU A CA 1
ATOM 784 C C . GLU A 1 97 ? -12.267 5.780 16.577 1.00 96.56 97 GLU A C 1
ATOM 786 O O . GLU A 1 97 ? -11.563 5.226 17.422 1.00 96.56 97 GLU A O 1
ATOM 791 N N . TYR A 1 98 ? -11.801 6.680 15.721 1.00 97.06 98 TYR A N 1
ATOM 792 C CA . TYR A 1 98 ? -10.415 7.096 15.610 1.00 97.06 98 TYR A CA 1
ATOM 793 C C . TYR A 1 98 ? -10.356 8.603 15.790 1.00 97.06 98 TYR A C 1
ATOM 795 O O . TYR A 1 98 ? -10.900 9.328 14.964 1.00 97.06 98 TYR A O 1
ATOM 803 N N . TYR A 1 99 ? -9.705 9.073 16.849 1.00 96.50 99 TYR A N 1
ATOM 804 C CA . TYR A 1 99 ? -9.602 10.493 17.177 1.00 96.50 99 TYR A CA 1
ATOM 805 C C . TYR A 1 99 ? -8.205 11.031 16.877 1.00 96.50 99 TYR A C 1
ATOM 807 O O . TYR A 1 99 ? -7.207 10.424 17.274 1.00 96.50 99 TYR A O 1
ATOM 815 N N . SER A 1 100 ? -8.124 12.178 16.205 1.00 96.00 100 SER A N 1
ATOM 816 C CA . SER A 1 100 ? -6.877 12.925 16.057 1.00 96.00 100 SE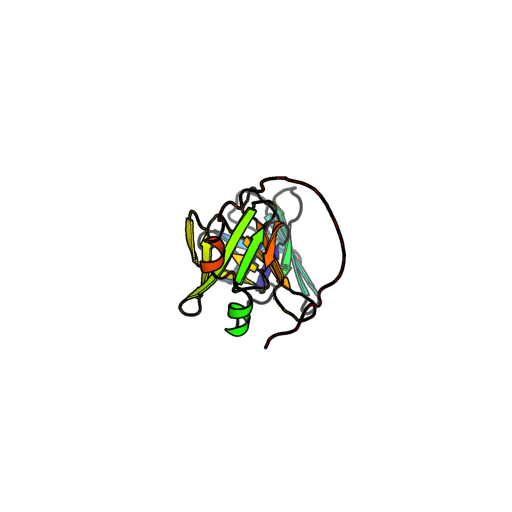R A CA 1
ATOM 817 C C . SER A 1 100 ? -6.894 14.152 16.968 1.00 96.00 100 SER A C 1
ATOM 819 O O . SER A 1 100 ? -7.723 15.033 16.743 1.00 96.00 100 SER A O 1
ATOM 821 N N . PRO A 1 101 ? -5.968 14.269 17.940 1.00 93.12 101 PRO A N 1
ATOM 822 C CA . PRO A 1 101 ? -5.828 15.491 18.731 1.00 93.12 101 PRO A CA 1
ATOM 823 C C . PRO A 1 101 ? -5.320 16.676 17.901 1.00 93.12 101 PRO A C 1
ATOM 825 O O . PRO A 1 101 ? -5.528 17.813 18.287 1.00 93.12 101 PRO A O 1
ATOM 828 N N . GLU A 1 102 ? -4.667 16.423 16.763 1.00 93.50 102 GLU A N 1
ATOM 829 C CA . GLU A 1 102 ? -4.143 17.473 15.881 1.00 93.50 102 GLU A CA 1
ATOM 830 C C . GLU A 1 102 ? -5.254 18.159 15.073 1.00 93.50 102 GLU A C 1
ATOM 832 O O . GLU A 1 102 ? -5.183 19.358 14.825 1.00 93.50 102 GLU A O 1
ATOM 837 N N . LEU A 1 103 ? -6.291 17.412 14.679 1.00 91.88 103 LEU A N 1
ATOM 838 C CA . LEU A 1 103 ? -7.456 17.958 13.970 1.00 91.88 103 LEU A CA 1
ATOM 839 C C . LEU A 1 103 ? -8.687 18.151 14.860 1.00 91.88 103 LEU A C 1
ATOM 841 O O . LEU A 1 103 ? -9.725 18.578 14.355 1.00 91.88 103 LEU A O 1
ATOM 845 N N . GLU A 1 104 ? -8.612 17.737 16.126 1.00 92.44 104 GLU A N 1
ATOM 846 C CA . GLU A 1 1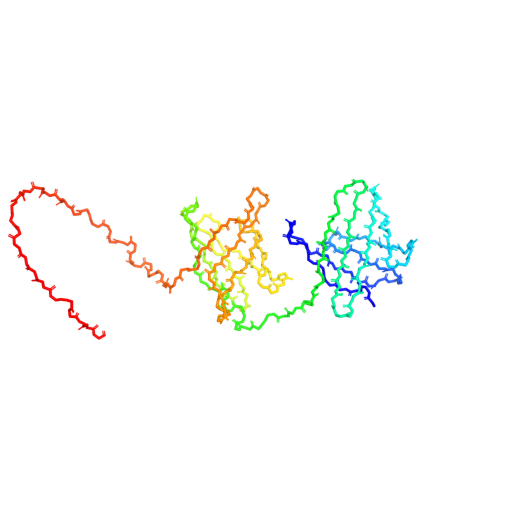04 ? -9.755 17.650 17.045 1.00 92.44 104 GLU A CA 1
ATOM 847 C C . GLU A 1 104 ? -10.976 16.982 16.386 1.00 92.44 104 GLU A C 1
ATOM 849 O O . GLU A 1 104 ? -12.114 17.439 16.475 1.00 92.44 104 GLU A O 1
ATOM 854 N N . THR A 1 105 ? -10.724 15.901 15.642 1.00 91.00 105 THR A N 1
ATOM 855 C CA . THR A 1 105 ? -11.723 15.248 14.786 1.00 91.00 105 THR A CA 1
ATOM 856 C C . THR A 1 105 ? -11.715 13.740 14.994 1.00 91.00 105 THR A C 1
ATOM 858 O O . THR A 1 105 ? -10.654 13.119 15.097 1.00 91.00 105 THR A O 1
ATOM 861 N N . THR A 1 106 ? -12.912 13.151 14.984 1.00 94.00 106 THR A N 1
ATOM 862 C CA . THR A 1 106 ? -13.127 11.703 15.056 1.00 94.00 106 THR A CA 1
ATOM 863 C C . THR A 1 106 ? -13.628 11.159 13.723 1.00 94.00 106 THR A C 1
ATOM 865 O O . THR A 1 106 ? -14.599 11.670 13.165 1.00 94.00 106 THR A O 1
ATOM 868 N N . TYR A 1 107 ? -13.004 10.088 13.238 1.00 94.81 107 TYR A N 1
ATOM 869 C CA . TYR A 1 107 ? -13.512 9.257 12.147 1.00 94.81 107 TYR A CA 1
ATOM 870 C C . TYR A 1 107 ? -14.071 7.962 12.712 1.00 94.81 107 TYR A C 1
ATOM 872 O O . TYR A 1 107 ? -13.424 7.306 13.529 1.00 94.81 107 TYR A O 1
ATOM 880 N N . ARG A 1 108 ? -15.258 7.564 12.259 1.00 96.56 108 ARG A N 1
ATOM 881 C CA . ARG A 1 108 ? -15.858 6.284 12.641 1.00 96.56 108 ARG A CA 1
ATOM 882 C C . ARG A 1 108 ? -15.754 5.313 11.482 1.00 96.56 108 ARG A C 1
ATOM 884 O O . ARG A 1 108 ? -16.321 5.573 10.432 1.00 96.56 108 ARG A O 1
ATOM 891 N N . VAL A 1 109 ? -15.093 4.183 11.694 1.00 97.69 109 VAL A N 1
ATOM 892 C CA . VAL A 1 109 ? -15.066 3.063 10.749 1.00 97.69 109 VAL A CA 1
ATOM 893 C C . VAL A 1 109 ? -16.066 2.014 11.213 1.00 97.69 109 VAL A C 1
ATOM 895 O O . VAL A 1 109 ? -16.070 1.621 12.382 1.00 97.69 109 VAL A O 1
ATOM 898 N N . TYR A 1 110 ? -16.926 1.556 10.315 1.00 96.88 110 TYR A N 1
ATOM 899 C CA . TYR A 1 110 ? -17.968 0.582 10.618 1.00 96.88 110 TYR A CA 1
ATOM 900 C C . TYR A 1 110 ? -18.214 -0.350 9.432 1.00 96.88 110 TYR A C 1
ATOM 902 O O . TYR A 1 110 ? -17.787 -0.078 8.313 1.00 96.88 110 TYR A O 1
ATOM 910 N N . MET A 1 111 ? -18.900 -1.461 9.691 1.00 95.75 111 MET A N 1
ATOM 911 C CA . MET A 1 111 ? -19.280 -2.417 8.656 1.00 95.75 111 MET A CA 1
ATOM 912 C C . MET A 1 111 ? -20.748 -2.271 8.272 1.00 95.75 111 MET A C 1
ATOM 914 O O . MET A 1 111 ? -21.611 -2.057 9.125 1.00 95.75 111 MET A O 1
ATOM 918 N N . LYS A 1 112 ? -21.023 -2.446 6.982 1.00 93.81 112 LYS A N 1
ATOM 919 C CA . LYS A 1 112 ? -22.362 -2.578 6.408 1.00 93.81 112 LYS A CA 1
ATOM 920 C C . LYS A 1 112 ? -22.277 -3.575 5.256 1.00 93.81 112 LYS A C 1
ATOM 922 O O . LYS A 1 112 ? -21.491 -3.361 4.340 1.00 93.81 112 LYS A O 1
ATOM 927 N N . ASN A 1 113 ? -23.080 -4.640 5.299 1.00 89.81 113 ASN A N 1
ATOM 928 C CA . ASN A 1 113 ? -23.105 -5.700 4.278 1.00 89.81 113 ASN A CA 1
ATOM 929 C C . ASN A 1 113 ? -21.700 -6.257 3.960 1.00 89.81 113 ASN A C 1
ATOM 931 O O . ASN A 1 113 ? -21.266 -6.225 2.812 1.00 89.81 113 ASN A O 1
ATOM 935 N N . ASP A 1 114 ? -20.962 -6.667 4.998 1.00 88.38 114 ASP A N 1
ATOM 936 C CA . ASP A 1 114 ? -19.585 -7.193 4.912 1.00 88.38 114 ASP A CA 1
ATOM 937 C C . ASP A 1 114 ? -18.558 -6.268 4.228 1.00 88.38 114 ASP A C 1
ATOM 939 O O . ASP A 1 114 ? -17.445 -6.676 3.913 1.00 88.38 114 ASP A O 1
ATOM 943 N N . SER A 1 115 ? -18.899 -4.990 4.053 1.00 93.06 115 SER A N 1
ATOM 944 C CA . SER A 1 115 ? -18.017 -3.954 3.517 1.00 93.06 115 SER A CA 1
ATOM 945 C C . SER A 1 115 ? -17.719 -2.904 4.580 1.00 93.06 115 SER A C 1
ATOM 947 O O . SER A 1 115 ? -18.562 -2.604 5.432 1.00 93.06 115 SER A O 1
ATOM 949 N N . LEU A 1 116 ? -16.517 -2.331 4.531 1.00 97.06 116 LEU A N 1
ATOM 950 C CA . LEU A 1 116 ? -16.111 -1.259 5.433 1.00 97.06 116 LEU A CA 1
ATOM 951 C C . LEU A 1 116 ? -16.503 0.102 4.878 1.00 97.06 116 LEU A C 1
ATOM 953 O O . LEU A 1 116 ? -16.353 0.380 3.690 1.00 97.06 116 LEU A O 1
ATOM 957 N N . TYR A 1 117 ? -16.959 0.957 5.780 1.00 97.25 117 TYR A N 1
ATOM 958 C CA . TYR A 1 117 ? -17.256 2.354 5.532 1.00 97.25 117 TYR A CA 1
ATOM 959 C C . TYR A 1 117 ? -16.569 3.203 6.593 1.00 97.25 117 TYR A C 1
ATOM 961 O O . TYR A 1 117 ? -16.430 2.771 7.742 1.00 97.25 117 TYR A O 1
ATOM 969 N N . TYR A 1 118 ? -16.187 4.426 6.234 1.00 96.00 118 TYR A N 1
ATOM 970 C CA . TYR A 1 118 ? -15.872 5.452 7.219 1.00 96.00 118 TYR A CA 1
ATOM 971 C C . TYR A 1 118 ? -16.882 6.591 7.147 1.00 96.00 118 TYR A C 1
ATOM 973 O O . TYR A 1 118 ? -17.334 6.974 6.070 1.00 96.00 118 TYR A O 1
ATOM 981 N N . HIS A 1 119 ? -17.212 7.131 8.313 1.00 94.88 119 HIS A N 1
ATOM 982 C CA . HIS A 1 119 ? -18.048 8.303 8.473 1.00 94.88 119 HIS A CA 1
ATOM 983 C C . HIS A 1 119 ? -17.189 9.528 8.781 1.00 94.88 119 HIS A C 1
ATOM 985 O O .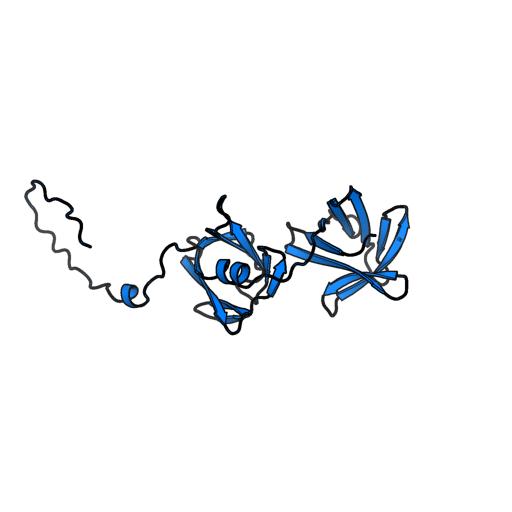 HIS A 1 119 ? -16.361 9.510 9.702 1.00 94.88 119 HIS A O 1
ATOM 991 N N . HIS A 1 120 ? -17.450 10.609 8.055 1.00 89.81 120 HIS A N 1
ATOM 992 C CA . HIS A 1 120 ? -16.942 11.944 8.321 1.00 89.81 120 HIS A CA 1
ATOM 993 C C . HIS A 1 120 ? -18.100 12.889 8.637 1.00 89.81 120 HIS A C 1
ATOM 995 O O . HIS A 1 120 ? -19.006 13.040 7.819 1.00 89.81 120 HIS A O 1
ATOM 1001 N N . SER A 1 121 ? -18.023 13.628 9.746 1.00 86.44 121 SER A N 1
ATOM 1002 C CA . SER A 1 121 ? -19.112 14.508 10.213 1.00 86.44 121 SER A CA 1
ATOM 1003 C C . SER A 1 121 ? -19.616 15.513 9.166 1.00 86.44 121 SER A C 1
ATOM 1005 O O . SER A 1 121 ? -20.789 15.867 9.164 1.00 86.44 121 SER A O 1
ATOM 1007 N N . ARG A 1 122 ? -18.736 15.967 8.263 1.00 86.94 122 ARG A N 1
ATOM 1008 C CA . ARG A 1 122 ? -19.067 16.913 7.175 1.00 86.94 122 ARG A CA 1
ATOM 1009 C C . ARG A 1 122 ? -19.293 16.292 5.794 1.00 86.94 122 ARG A C 1
ATOM 1011 O O . ARG A 1 122 ? -19.827 16.976 4.930 1.00 86.94 122 ARG A O 1
ATOM 1018 N N . HIS A 1 123 ? -18.837 15.061 5.559 1.00 86.94 123 HIS A N 1
ATOM 1019 C CA . HIS A 1 123 ? -18.830 14.460 4.211 1.00 86.94 123 HIS A CA 1
ATOM 1020 C C . HIS A 1 123 ? -19.665 13.180 4.119 1.00 86.94 123 HIS A C 1
ATOM 1022 O O . HIS A 1 123 ? -19.923 12.702 3.022 1.00 86.94 123 HIS A O 1
ATOM 1028 N N . GLY A 1 124 ? -20.178 12.693 5.250 1.00 92.19 124 GLY A N 1
ATOM 1029 C CA . GLY A 1 124 ? -21.009 11.503 5.301 1.00 92.19 124 GLY A CA 1
ATOM 1030 C C . GLY A 1 124 ? -20.181 10.228 5.231 1.00 92.19 124 GLY A C 1
ATOM 1031 O O . GLY A 1 124 ? -19.053 10.173 5.726 1.00 92.19 124 GLY A O 1
ATOM 1032 N N . ASP A 1 125 ? -20.793 9.195 4.666 1.00 94.94 125 ASP A N 1
ATOM 1033 C CA . ASP A 1 125 ? -20.264 7.839 4.633 1.00 94.94 125 ASP A CA 1
ATOM 1034 C C . ASP A 1 125 ? -19.604 7.524 3.294 1.00 94.94 125 ASP A C 1
ATOM 1036 O O . ASP A 1 125 ? -20.193 7.735 2.235 1.00 94.94 125 ASP A O 1
ATOM 1040 N N . HIS A 1 126 ? -18.415 6.935 3.347 1.00 95.50 126 HIS A N 1
ATOM 1041 C CA . HIS A 1 126 ? -17.672 6.512 2.164 1.00 95.50 126 HIS A CA 1
ATOM 1042 C C . HIS A 1 126 ? -17.205 5.072 2.318 1.00 95.50 126 HIS A C 1
ATOM 1044 O O . HIS A 1 126 ? -16.770 4.662 3.397 1.00 95.50 126 HIS A O 1
ATOM 1050 N N . GLY A 1 127 ? -17.285 4.310 1.228 1.00 96.44 127 GLY A N 1
ATOM 1051 C CA . GLY A 1 127 ? -16.768 2.947 1.184 1.00 96.44 127 GLY A CA 1
ATOM 1052 C C . GLY A 1 127 ? -15.246 2.921 1.312 1.00 96.44 127 GLY A C 1
ATOM 1053 O O . GLY A 1 127 ? -14.555 3.841 0.872 1.00 96.44 127 GLY A O 1
ATOM 1054 N N . MET A 1 128 ? -14.730 1.854 1.911 1.00 97.06 128 MET A N 1
ATOM 1055 C CA . MET A 1 128 ? -13.300 1.606 2.048 1.00 97.06 128 MET A CA 1
ATOM 1056 C C . MET A 1 128 ? -12.905 0.349 1.276 1.00 97.06 128 MET A C 1
ATOM 1058 O O . MET A 1 128 ? -13.574 -0.682 1.346 1.00 97.06 128 MET A O 1
ATOM 1062 N N . LYS A 1 129 ? -11.773 0.421 0.582 1.00 94.06 129 LYS A N 1
ATOM 1063 C CA . LYS A 1 129 ? -11.144 -0.681 -0.140 1.00 94.06 129 LYS A CA 1
ATOM 1064 C C . LYS A 1 129 ? -9.880 -1.118 0.585 1.00 94.06 129 LYS A C 1
ATOM 1066 O O . LYS A 1 129 ? -9.037 -0.297 0.937 1.00 94.06 129 LYS A O 1
ATOM 1071 N N . ILE A 1 130 ? -9.706 -2.420 0.767 1.00 93.62 130 ILE A N 1
ATOM 1072 C CA . ILE A 1 130 ? -8.462 -2.973 1.309 1.00 93.62 130 ILE A CA 1
ATOM 1073 C C . ILE A 1 130 ? -7.455 -3.108 0.170 1.00 93.62 130 ILE A C 1
ATOM 1075 O O . ILE A 1 130 ? -7.710 -3.785 -0.822 1.00 93.62 130 ILE A O 1
ATOM 1079 N N . LEU A 1 131 ? -6.312 -2.432 0.302 1.00 92.38 131 LEU A N 1
ATOM 1080 C CA . LEU A 1 131 ? -5.212 -2.526 -0.663 1.00 92.38 131 LEU A CA 1
ATOM 1081 C C . LEU A 1 131 ? -4.265 -3.672 -0.311 1.00 92.38 131 LEU A C 1
ATOM 1083 O O . LEU A 1 131 ? -3.766 -4.379 -1.185 1.00 92.38 131 LEU A O 1
ATOM 1087 N N . LYS A 1 132 ? -4.000 -3.824 0.987 1.00 92.75 132 LYS A N 1
ATOM 1088 C CA . LYS A 1 132 ? -3.293 -4.943 1.610 1.00 92.75 132 LYS A CA 1
ATOM 1089 C C . LYS A 1 132 ? -3.626 -4.956 3.098 1.00 92.75 132 LYS A C 1
ATOM 1091 O O . LYS A 1 132 ? -4.215 -4.000 3.601 1.00 92.75 132 LYS A O 1
ATOM 1096 N N . LYS A 1 133 ? -3.201 -6.000 3.812 1.00 94.19 133 LYS A N 1
ATOM 1097 C CA . LYS A 1 133 ? -3.341 -6.050 5.271 1.00 94.19 133 LYS A CA 1
ATOM 1098 C C . LYS A 1 133 ? -2.863 -4.743 5.913 1.00 94.19 133 LYS A C 1
ATOM 1100 O O . LYS A 1 133 ? -1.759 -4.277 5.617 1.00 94.19 133 LYS A O 1
ATOM 1105 N N . ASP A 1 134 ? -3.720 -4.176 6.759 1.00 96.06 134 ASP A N 1
ATOM 1106 C CA . ASP A 1 134 ? -3.521 -2.927 7.495 1.00 96.06 134 ASP A CA 1
ATOM 1107 C C . ASP A 1 134 ? -3.331 -1.666 6.622 1.00 96.06 134 ASP A C 1
ATOM 1109 O O . ASP A 1 134 ? -2.915 -0.626 7.133 1.00 96.06 134 ASP A O 1
ATOM 1113 N N . VAL A 1 135 ? -3.648 -1.707 5.321 1.00 96.06 135 VAL A N 1
ATOM 1114 C CA . VAL A 1 135 ? -3.612 -0.538 4.425 1.00 96.06 135 VAL A CA 1
ATOM 1115 C C . VAL A 1 135 ? -4.902 -0.452 3.621 1.00 96.06 135 VAL A C 1
ATOM 1117 O O . VAL A 1 135 ? -5.162 -1.269 2.733 1.00 96.06 135 VAL A O 1
ATOM 1120 N N . LEU A 1 136 ? -5.698 0.567 3.928 1.00 96.06 136 LEU A N 1
ATOM 1121 C CA . LEU A 1 136 ? -7.001 0.798 3.321 1.00 96.06 136 LEU A CA 1
ATOM 1122 C C . LEU A 1 136 ? -7.017 2.129 2.571 1.00 96.06 136 LEU A C 1
ATOM 1124 O O . LEU A 1 136 ? -6.376 3.103 2.974 1.00 96.06 136 LEU A O 1
ATOM 1128 N N . GLU A 1 137 ? -7.794 2.152 1.500 1.00 95.25 137 GLU A N 1
ATOM 1129 C CA . GLU A 1 137 ? -8.097 3.311 0.676 1.00 95.25 137 GLU A CA 1
ATOM 1130 C C . GLU A 1 137 ? -9.572 3.678 0.823 1.00 95.25 137 GLU A C 1
ATOM 1132 O O . GLU A 1 137 ? -10.429 2.804 0.925 1.00 95.25 137 GLU A O 1
ATOM 1137 N N . ALA A 1 138 ? -9.874 4.966 0.826 1.00 95.12 138 ALA A N 1
ATOM 1138 C CA . ALA A 1 138 ? -11.224 5.486 0.709 1.00 95.12 138 ALA A CA 1
ATOM 1139 C C . ALA A 1 138 ? -11.180 6.849 0.013 1.00 95.12 138 ALA A C 1
ATOM 1141 O O . ALA A 1 138 ? -10.102 7.392 -0.247 1.00 95.12 138 ALA A O 1
ATOM 1142 N N . ASP A 1 139 ? -12.344 7.431 -0.249 1.00 92.31 139 ASP A N 1
ATOM 1143 C CA . ASP A 1 139 ? -12.406 8.791 -0.771 1.00 92.31 139 ASP A CA 1
ATOM 1144 C C . ASP A 1 139 ? -11.789 9.814 0.202 1.00 92.31 139 ASP A C 1
ATOM 1146 O O . ASP A 1 139 ? -11.477 9.552 1.372 1.00 92.31 139 ASP A O 1
ATOM 1150 N N . TRP A 1 140 ? -11.558 11.020 -0.310 1.00 86.44 140 TRP A N 1
ATOM 1151 C CA . TRP A 1 140 ? -11.152 12.151 0.517 1.00 86.44 140 TRP A CA 1
ATOM 1152 C C . TRP A 1 140 ? -12.244 12.453 1.569 1.00 86.44 140 TRP A C 1
ATOM 1154 O O . TRP A 1 140 ? -13.424 12.436 1.219 1.00 86.44 140 TRP A O 1
ATOM 1164 N N . PRO A 1 141 ? -11.908 12.782 2.836 1.00 88.06 141 PRO A N 1
ATOM 1165 C CA . PRO A 1 141 ? -10.583 13.165 3.347 1.00 88.06 141 PRO A CA 1
ATOM 1166 C C . PRO A 1 141 ? -9.685 12.049 3.888 1.00 88.06 141 PRO A C 1
ATOM 1168 O O . PRO A 1 141 ? -8.536 12.346 4.233 1.00 88.06 141 PRO A O 1
ATOM 1171 N N . LEU A 1 142 ? -10.158 10.803 3.979 1.00 90.50 142 LEU A N 1
ATOM 1172 C CA . LEU A 1 142 ? -9.366 9.719 4.566 1.00 90.50 142 LEU A CA 1
ATOM 1173 C C . LEU A 1 142 ? -8.278 9.221 3.603 1.00 90.50 142 LEU A C 1
ATOM 1175 O O . LEU A 1 142 ? -7.152 8.998 4.043 1.00 90.50 142 LEU A O 1
ATOM 1179 N N . SER A 1 143 ? -8.565 9.125 2.298 1.00 93.62 143 SER A N 1
ATOM 1180 C CA . SER A 1 143 ? -7.596 8.690 1.278 1.00 93.62 143 SER A CA 1
ATOM 1181 C C . SER A 1 143 ? -6.880 7.395 1.687 1.00 93.62 143 SER A C 1
ATOM 1183 O O . SER A 1 143 ? -7.513 6.349 1.700 1.00 93.62 143 SER A O 1
ATOM 1185 N N . ILE A 1 144 ? -5.595 7.430 2.067 1.00 96.44 144 ILE A N 1
ATOM 1186 C CA . ILE A 1 144 ? -4.872 6.243 2.542 1.00 96.44 144 ILE A CA 1
ATOM 1187 C C . ILE A 1 144 ? -4.811 6.223 4.067 1.00 96.44 144 ILE A C 1
ATOM 1189 O O . ILE A 1 144 ? -4.273 7.145 4.685 1.00 96.44 144 ILE 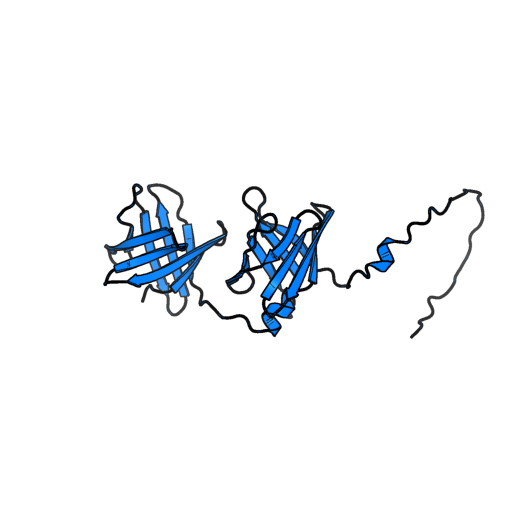A O 1
ATOM 1193 N N . SER A 1 145 ? -5.246 5.113 4.660 1.00 97.19 145 SER A N 1
ATOM 1194 C CA . SER A 1 145 ? -5.102 4.822 6.087 1.00 97.19 145 SER A CA 1
ATOM 1195 C C . SER A 1 145 ? -4.237 3.582 6.318 1.00 97.19 145 SER A C 1
ATOM 1197 O O . SER A 1 145 ? -4.477 2.517 5.752 1.00 97.19 145 SER A O 1
ATOM 1199 N N . LYS A 1 146 ? -3.211 3.725 7.163 1.00 97.62 146 LYS A N 1
ATOM 1200 C CA . LYS A 1 146 ? -2.374 2.615 7.637 1.00 97.62 146 LYS A CA 1
ATOM 1201 C C . LYS A 1 146 ? -2.710 2.297 9.085 1.00 97.62 146 LYS A C 1
ATOM 1203 O O . LYS A 1 146 ? -2.561 3.159 9.954 1.00 97.62 146 LYS A O 1
ATOM 1208 N N . TYR A 1 147 ? -3.148 1.078 9.343 1.00 97.94 147 TYR A N 1
ATOM 1209 C CA . TYR A 1 147 ? -3.579 0.621 10.654 1.00 97.94 147 TYR A CA 1
ATOM 1210 C C . TYR A 1 147 ? -2.376 0.190 11.489 1.00 97.94 147 TYR A C 1
ATOM 1212 O O . TYR A 1 147 ? -1.454 -0.464 11.006 1.00 97.94 147 TYR A O 1
ATOM 1220 N N . LYS A 1 148 ? -2.370 0.583 12.765 1.00 97.94 148 LYS A N 1
ATOM 1221 C CA . LYS A 1 148 ? -1.338 0.187 13.726 1.00 97.94 148 LYS A CA 1
ATOM 1222 C C . LYS A 1 148 ? -1.905 -0.840 14.690 1.00 97.94 148 LYS A C 1
ATOM 1224 O O . LYS A 1 148 ? -2.898 -0.563 15.365 1.00 97.94 148 LYS A O 1
ATOM 1229 N N . ARG A 1 149 ? -1.224 -1.976 14.826 1.00 97.44 149 ARG A N 1
ATOM 1230 C CA . ARG A 1 149 ? -1.552 -3.015 15.808 1.00 97.44 149 ARG A CA 1
ATOM 1231 C C . ARG A 1 149 ? -0.567 -3.015 16.982 1.00 97.44 149 ARG A C 1
ATOM 1233 O O . ARG A 1 149 ? 0.569 -2.566 16.832 1.00 97.44 149 ARG A O 1
ATOM 1240 N N . ASN A 1 150 ? -1.022 -3.455 18.152 1.00 96.38 150 ASN A N 1
ATOM 1241 C CA . ASN A 1 150 ? -0.148 -3.788 19.282 1.00 96.38 150 ASN A CA 1
ATOM 1242 C C . ASN A 1 150 ? 0.387 -5.228 19.159 1.00 96.38 150 ASN A C 1
ATOM 1244 O O . ASN A 1 150 ? 0.067 -5.939 18.207 1.00 96.38 150 ASN A O 1
ATOM 1248 N N . GLU A 1 151 ? 1.191 -5.661 20.131 1.00 96.19 151 GLU A N 1
ATOM 1249 C CA . GLU A 1 151 ? 1.769 -7.015 20.183 1.00 96.19 151 GLU A CA 1
ATOM 1250 C C . GLU A 1 151 ? 0.704 -8.117 20.288 1.00 96.19 151 GLU A C 1
ATOM 1252 O O . GLU A 1 151 ? 0.921 -9.237 19.840 1.00 96.19 151 GLU A O 1
ATOM 1257 N N . GLN A 1 152 ? -0.476 -7.789 20.817 1.00 94.75 152 GLN A N 1
ATOM 1258 C CA . GLN A 1 152 ? -1.631 -8.685 20.899 1.00 94.75 152 GLN A CA 1
ATOM 1259 C C . GLN A 1 152 ? -2.457 -8.705 19.597 1.00 94.75 152 GLN A C 1
ATOM 1261 O O . GLN A 1 152 ? -3.534 -9.296 19.557 1.00 94.75 152 GLN A O 1
ATOM 1266 N N . GLY A 1 153 ? -1.999 -8.033 18.535 1.00 94.69 153 GLY A N 1
ATOM 1267 C CA . GLY A 1 153 ? -2.677 -7.981 17.238 1.00 94.69 153 GLY A CA 1
ATOM 1268 C C . GLY A 1 153 ? -3.893 -7.051 17.186 1.00 94.69 153 GLY A C 1
ATOM 1269 O O . GLY A 1 153 ? -4.583 -7.007 16.168 1.00 94.69 153 GLY A O 1
ATOM 1270 N N . GLN A 1 154 ? -4.165 -6.271 18.232 1.00 95.88 154 GLN A N 1
ATOM 1271 C CA . GLN A 1 154 ? -5.310 -5.362 18.296 1.00 95.88 154 GLN A CA 1
ATOM 1272 C C . GLN A 1 154 ? -4.989 -4.036 17.611 1.00 95.88 154 GLN A C 1
ATOM 1274 O O . GLN A 1 154 ? -3.942 -3.438 17.861 1.00 95.88 154 GLN A O 1
ATOM 1279 N N . VAL A 1 155 ? -5.914 -3.532 16.793 1.00 97.75 155 VAL A N 1
ATOM 1280 C CA . VAL A 1 155 ? -5.801 -2.191 16.206 1.00 97.75 155 VAL A CA 1
ATOM 1281 C C . VAL A 1 155 ? -5.854 -1.135 17.311 1.00 97.75 155 VAL A C 1
ATOM 1283 O O . VAL A 1 155 ? -6.793 -1.093 18.100 1.00 97.75 155 VAL A O 1
ATOM 1286 N N . THR A 1 156 ? -4.864 -0.246 17.328 1.00 97.50 156 THR A N 1
ATOM 1287 C CA . THR A 1 156 ? -4.705 0.836 18.318 1.00 97.50 156 THR A CA 1
ATOM 1288 C C . THR A 1 156 ? -4.842 2.230 17.718 1.00 97.50 156 THR A C 1
ATOM 1290 O O . THR A 1 156 ? -4.947 3.213 18.447 1.00 97.50 156 THR A O 1
ATOM 1293 N N . GLY A 1 157 ? -4.850 2.345 16.393 1.00 97.81 157 GLY A N 1
ATOM 1294 C CA . GLY A 1 157 ? -4.965 3.624 15.709 1.00 97.81 157 GLY A CA 1
ATOM 1295 C C . GLY A 1 157 ? -4.694 3.506 14.220 1.00 97.81 157 GLY A C 1
ATOM 1296 O O . GLY A 1 157 ? -4.397 2.420 13.713 1.00 97.81 157 GLY A O 1
ATOM 1297 N N . ILE A 1 158 ? -4.766 4.646 13.539 1.00 98.00 158 ILE A N 1
ATOM 1298 C CA . ILE A 1 158 ? -4.509 4.765 12.105 1.00 98.00 158 ILE A CA 1
ATOM 1299 C C . ILE A 1 158 ? -3.591 5.953 11.809 1.00 98.00 158 ILE A C 1
ATOM 1301 O O . ILE A 1 158 ? -3.545 6.945 12.542 1.00 98.00 158 ILE A O 1
ATOM 1305 N N . ARG A 1 159 ? -2.841 5.844 10.713 1.00 97.44 159 ARG A N 1
ATOM 1306 C CA . ARG A 1 159 ? -2.075 6.929 10.099 1.00 97.44 159 ARG A CA 1
ATOM 1307 C C . ARG A 1 159 ? -2.714 7.285 8.768 1.00 97.44 159 ARG A C 1
ATOM 1309 O O . ARG A 1 159 ? -2.738 6.450 7.869 1.00 97.44 159 ARG A O 1
ATOM 1316 N N . VAL A 1 160 ? -3.204 8.512 8.647 1.00 96.19 160 VAL A N 1
ATOM 1317 C CA . VAL A 1 160 ? -3.920 9.003 7.465 1.00 96.19 160 VAL A CA 1
ATOM 1318 C C . VAL A 1 160 ? -2.989 9.840 6.589 1.00 96.19 160 VAL A C 1
ATOM 1320 O O . VAL A 1 160 ? -2.184 10.629 7.087 1.00 96.19 160 VAL A O 1
ATOM 1323 N N . SER A 1 161 ? -3.066 9.651 5.273 1.00 95.44 161 SER A N 1
ATOM 1324 C CA . SER A 1 161 ? -2.357 10.458 4.276 1.00 95.44 161 SER A CA 1
ATOM 1325 C C . SER A 1 161 ? -3.263 10.767 3.084 1.00 95.44 161 SER A C 1
ATOM 1327 O O . SER A 1 161 ? -3.737 9.842 2.427 1.00 95.44 161 SER A O 1
ATOM 1329 N N . ASN A 1 162 ? -3.442 12.050 2.757 1.00 90.31 162 ASN A N 1
ATOM 1330 C CA . ASN A 1 162 ? -4.405 12.528 1.750 1.00 90.31 162 ASN A CA 1
ATOM 1331 C C . ASN A 1 162 ? -3.806 13.555 0.766 1.00 90.31 162 ASN A C 1
ATOM 1333 O O . ASN A 1 162 ? -4.387 14.591 0.445 1.00 90.31 162 ASN A O 1
ATOM 1337 N N . GLY A 1 163 ? -2.594 13.276 0.285 1.00 83.44 163 GLY A N 1
ATOM 1338 C CA . GLY A 1 163 ? -1.854 14.156 -0.621 1.00 83.44 163 GLY A CA 1
ATOM 1339 C C . GLY A 1 163 ? -1.097 15.245 0.136 1.00 83.44 163 GLY A C 1
ATOM 1340 O O . GLY A 1 163 ? 0.126 15.148 0.251 1.00 83.44 163 GLY A O 1
ATOM 1341 N N . ARG A 1 164 ? -1.819 16.246 0.669 1.00 82.94 164 ARG A N 1
ATOM 1342 C CA . ARG A 1 164 ? -1.232 17.377 1.422 1.00 82.94 164 ARG A CA 1
ATOM 1343 C C . ARG A 1 164 ? -0.794 16.980 2.827 1.00 82.94 164 ARG A C 1
ATOM 1345 O O . ARG A 1 164 ? 0.251 17.428 3.283 1.00 82.94 164 ARG A O 1
ATOM 1352 N N . VAL A 1 165 ? -1.574 16.131 3.494 1.00 90.50 165 VAL A N 1
ATOM 1353 C CA . VAL A 1 165 ? -1.250 15.636 4.833 1.00 90.50 165 VAL A CA 1
ATOM 1354 C C . VAL A 1 165 ? -0.607 14.258 4.722 1.00 90.50 165 VAL A C 1
ATOM 1356 O O . VAL A 1 165 ? -1.042 13.413 3.932 1.00 90.50 165 VAL A O 1
ATOM 1359 N N . ARG A 1 166 ? 0.446 14.026 5.510 1.00 92.50 166 ARG A N 1
ATOM 1360 C CA . ARG A 1 166 ? 1.188 12.763 5.553 1.00 92.50 166 ARG A CA 1
ATOM 1361 C C . ARG A 1 166 ? 1.281 12.261 6.986 1.00 92.50 166 ARG A C 1
ATOM 1363 O O . ARG A 1 166 ? 1.727 12.982 7.868 1.00 92.50 166 ARG A O 1
ATOM 1370 N N . ASN A 1 167 ? 0.926 10.994 7.184 1.00 94.31 167 ASN A N 1
ATOM 1371 C CA . ASN A 1 167 ? 1.052 10.275 8.455 1.00 94.31 167 ASN A CA 1
ATOM 1372 C C . ASN A 1 167 ? 0.352 10.941 9.655 1.00 94.31 167 ASN A C 1
ATOM 1374 O O . ASN A 1 167 ? 0.810 10.773 10.794 1.00 94.31 167 ASN A O 1
ATOM 1378 N N . LEU A 1 168 ? -0.765 11.634 9.417 1.00 96.44 168 LEU A N 1
ATOM 1379 C CA . LEU A 1 168 ? -1.586 12.212 10.477 1.00 96.44 168 LEU A CA 1
ATOM 1380 C C . LEU A 1 168 ? -2.072 11.107 11.409 1.00 96.44 168 LEU A C 1
ATOM 1382 O O . LEU A 1 168 ? -2.609 10.090 10.963 1.00 96.44 168 LEU A O 1
ATOM 1386 N N . ARG A 1 169 ? -1.836 11.285 12.706 1.00 97.50 169 ARG A N 1
ATOM 1387 C CA . ARG A 1 169 ? -2.129 10.274 13.719 1.00 97.50 169 ARG A CA 1
ATOM 1388 C C . ARG A 1 169 ? -3.576 10.380 14.174 1.00 97.50 169 ARG A C 1
ATOM 1390 O O . ARG A 1 169 ? -4.019 11.450 14.583 1.00 97.50 169 ARG A O 1
ATOM 1397 N N . PHE A 1 170 ? -4.239 9.231 14.205 1.00 97.75 170 PHE A N 1
ATOM 1398 C CA . PHE A 1 170 ? -5.464 9.025 14.958 1.00 97.75 170 PHE A CA 1
ATOM 1399 C C . PHE A 1 170 ? -5.300 7.836 15.902 1.00 97.75 170 PHE A C 1
ATOM 1401 O O . PHE A 1 170 ? -4.693 6.817 15.554 1.00 97.75 170 PHE A O 1
ATOM 1408 N N . GLU A 1 171 ? -5.863 7.956 17.093 1.00 97.94 171 GLU A N 1
ATOM 1409 C CA . GLU A 1 171 ? -5.879 6.919 18.118 1.00 97.94 171 GLU A CA 1
ATOM 1410 C C . GLU A 1 171 ? -7.244 6.253 18.156 1.00 97.94 171 GLU A C 1
ATOM 1412 O O . GLU A 1 171 ? -8.268 6.932 18.099 1.00 97.94 171 GLU A O 1
ATOM 1417 N N . LYS A 1 172 ? -7.262 4.923 18.254 1.00 97.44 172 LYS A N 1
ATOM 1418 C CA . LYS A 1 172 ? -8.511 4.188 18.412 1.00 97.44 172 LYS A CA 1
ATOM 1419 C C . LYS A 1 172 ? -9.044 4.427 19.821 1.00 97.44 172 LYS A C 1
ATOM 1421 O O . LYS A 1 172 ? -8.356 4.141 20.804 1.00 97.44 172 LYS A O 1
ATOM 1426 N N . LEU A 1 173 ? -10.268 4.929 19.920 1.00 95.38 173 LEU A N 1
ATOM 1427 C CA . LEU A 1 173 ? -10.933 5.125 21.198 1.00 95.38 173 LEU A CA 1
ATOM 1428 C C . LEU A 1 173 ? -11.264 3.760 21.811 1.00 95.38 173 LEU A C 1
ATOM 1430 O O . LEU A 1 173 ? -11.810 2.875 21.152 1.00 95.38 173 LEU A O 1
ATOM 1434 N N . LYS A 1 174 ? -10.901 3.582 23.085 1.00 82.94 174 LYS A N 1
ATOM 1435 C CA . LYS A 1 174 ? -11.124 2.329 23.830 1.00 82.94 174 LYS A CA 1
ATOM 1436 C C . LYS A 1 174 ? -12.580 2.133 24.254 1.00 82.94 174 LYS A C 1
ATOM 1438 O O . LYS A 1 174 ? -12.971 1.018 24.582 1.00 82.94 174 LYS A O 1
ATOM 1443 N N . TYR A 1 175 ? -13.366 3.203 24.243 1.00 68.38 175 TYR A N 1
ATOM 1444 C CA . TYR A 1 175 ? -14.750 3.213 24.691 1.00 68.38 175 TYR A CA 1
ATOM 1445 C C . TYR A 1 175 ? -15.639 3.605 23.517 1.00 68.38 175 TYR A C 1
ATOM 1447 O O . TYR A 1 175 ? -15.304 4.530 22.777 1.00 68.38 175 TYR A O 1
ATOM 1455 N N . LYS A 1 176 ? -16.775 2.918 23.352 1.00 53.38 176 LYS A N 1
ATOM 1456 C CA . LYS A 1 176 ? -17.863 3.459 22.536 1.00 53.38 176 LYS A CA 1
ATOM 1457 C C . LYS A 1 176 ? -18.283 4.754 23.220 1.00 53.38 176 LYS A C 1
ATOM 1459 O O . LYS A 1 176 ? -18.726 4.699 24.365 1.00 53.38 176 LYS A O 1
ATOM 1464 N N . VAL A 1 177 ? -18.084 5.896 22.571 1.00 51.28 177 VAL A N 1
ATOM 1465 C CA . VAL A 1 177 ? -18.658 7.137 23.082 1.00 51.28 177 VAL A CA 1
ATOM 1466 C C . VAL A 1 177 ? -20.163 6.965 22.951 1.00 51.28 177 VAL A C 1
ATOM 1468 O O . VAL A 1 177 ? -20.686 6.845 21.844 1.00 51.28 177 VAL A O 1
ATOM 1471 N N . ASP A 1 178 ? -20.850 6.839 24.083 1.00 49.28 178 ASP A N 1
ATOM 1472 C CA . ASP A 1 178 ? -22.304 6.852 24.086 1.00 49.28 178 ASP A CA 1
ATOM 1473 C C . ASP A 1 178 ? -22.744 8.232 23.563 1.00 49.28 178 ASP A C 1
ATOM 1475 O O . ASP A 1 178 ? -22.387 9.248 24.175 1.00 49.28 178 ASP A O 1
ATOM 1479 N N . PRO A 1 179 ? -23.474 8.313 22.433 1.00 48.25 179 PRO A N 1
ATOM 1480 C CA . PRO A 1 179 ? -23.906 9.587 21.868 1.00 48.25 179 PRO A CA 1
ATOM 1481 C C . PRO A 1 179 ? -24.765 10.419 22.837 1.00 48.25 179 PRO A C 1
ATOM 1483 O O . PRO A 1 179 ? -24.897 11.625 22.632 1.00 48.25 179 PRO A O 1
ATOM 1486 N N . TYR A 1 180 ? -25.294 9.827 23.915 1.00 49.78 180 TYR A N 1
ATOM 1487 C CA . TYR A 1 180 ? -26.043 10.538 24.954 1.00 49.78 180 TYR A CA 1
ATOM 1488 C C . TYR A 1 180 ? -25.169 11.246 26.008 1.00 49.78 180 TYR A C 1
ATOM 1490 O O . TYR A 1 180 ? -25.682 12.081 26.751 1.00 49.78 180 TYR A O 1
ATOM 1498 N N . LEU A 1 181 ? -23.853 11.001 26.060 1.00 47.28 181 LEU A N 1
ATOM 1499 C CA . LEU A 1 181 ? -22.956 11.656 27.029 1.00 47.28 181 LEU A CA 1
ATOM 1500 C C . LEU A 1 181 ? -22.458 13.044 26.587 1.00 47.28 181 LEU A C 1
ATOM 1502 O O . LEU A 1 181 ? -21.944 13.797 27.410 1.00 47.28 181 LEU A O 1
ATOM 1506 N N . LEU A 1 182 ? -22.656 13.428 25.321 1.00 49.34 182 LEU A N 1
ATOM 1507 C CA . LEU A 1 182 ? -22.308 14.765 24.810 1.00 49.34 182 LEU A CA 1
ATOM 1508 C C . LEU A 1 182 ? -23.367 15.842 25.132 1.00 49.34 182 LEU A C 1
ATOM 1510 O O . LEU A 1 182 ? -23.147 17.019 24.858 1.00 49.34 182 LEU A O 1
ATOM 1514 N N . GLY A 1 183 ? -24.506 15.463 25.726 1.00 42.38 183 GLY A N 1
ATOM 1515 C CA . GLY A 1 183 ? -25.622 16.368 26.033 1.00 42.38 183 GLY A CA 1
ATOM 1516 C C . GLY A 1 183 ? -25.596 17.029 27.417 1.00 42.38 183 GLY A C 1
ATOM 1517 O O . GLY A 1 183 ? -26.480 17.827 27.712 1.00 42.38 183 GLY A O 1
ATOM 1518 N N . ALA A 1 184 ? -24.619 16.725 28.276 1.00 42.16 184 ALA A N 1
ATOM 1519 C CA . ALA A 1 184 ? -24.602 17.186 29.668 1.00 42.16 184 ALA A CA 1
ATOM 1520 C C . ALA A 1 184 ? -23.501 18.224 29.952 1.00 42.16 184 ALA A C 1
ATOM 1522 O O . ALA A 1 184 ? -22.714 18.072 30.881 1.00 42.16 184 ALA A O 1
ATOM 1523 N N . CYS A 1 185 ? -23.465 19.320 29.193 1.00 36.53 185 CYS A N 1
ATOM 1524 C CA . CYS A 1 185 ? -22.859 20.563 29.678 1.00 36.53 185 CYS A CA 1
ATOM 1525 C C . CYS A 1 185 ? -23.964 21.483 30.211 1.00 36.53 185 CYS A C 1
ATOM 1527 O O . CYS A 1 185 ? -24.402 22.409 29.535 1.00 36.53 185 CYS A O 1
ATOM 1529 N N . SER A 1 186 ? -24.405 21.238 31.447 1.00 34.03 186 SER A N 1
ATOM 1530 C CA . SER A 1 186 ? -25.052 22.286 32.242 1.00 34.03 186 SER A CA 1
ATOM 1531 C C . SER A 1 186 ? -23.964 23.225 32.777 1.00 34.03 186 SER A C 1
ATOM 1533 O O . SER A 1 186 ? -22.990 22.735 33.354 1.00 34.03 186 SER A O 1
ATOM 1535 N N . PRO A 1 187 ? -24.083 24.556 32.634 1.00 36.66 187 PRO A N 1
ATOM 1536 C CA . PRO A 1 187 ? -23.132 25.474 33.240 1.00 36.66 187 PRO A CA 1
ATOM 1537 C C . PRO A 1 187 ? -23.338 25.474 34.758 1.00 36.66 187 PRO A C 1
ATOM 1539 O O . PRO A 1 187 ? -24.284 26.072 35.273 1.00 36.66 187 PRO A O 1
ATOM 1542 N N . LEU A 1 188 ? -22.447 24.804 35.492 1.00 32.47 188 LEU A N 1
ATOM 1543 C CA . LEU A 1 188 ? -22.362 24.972 36.936 1.00 32.47 188 LEU A CA 1
ATOM 1544 C C . LEU A 1 188 ? -21.821 26.386 37.200 1.00 32.47 188 LEU A C 1
ATOM 1546 O O . LEU A 1 188 ? -20.643 26.668 36.980 1.00 32.47 188 LEU A O 1
ATOM 1550 N N . HIS A 1 189 ? -22.695 27.294 37.633 1.00 32.50 189 HIS A N 1
ATOM 1551 C CA . HIS A 1 189 ? -22.294 28.584 38.187 1.00 32.50 189 HIS A CA 1
ATOM 1552 C C . HIS A 1 189 ? -21.425 28.332 39.428 1.00 32.50 189 HIS A C 1
ATOM 1554 O O . HIS A 1 189 ? -21.935 28.020 40.503 1.00 32.50 189 HIS A O 1
ATOM 1560 N N . ILE A 1 190 ? -20.106 28.476 39.290 1.00 33.34 190 ILE A N 1
ATOM 1561 C CA . ILE A 1 190 ? -19.189 28.520 40.431 1.00 33.34 190 ILE A CA 1
ATOM 1562 C C . ILE A 1 190 ? -19.285 29.924 41.036 1.00 33.34 190 ILE A C 1
ATOM 1564 O O . ILE A 1 190 ? -18.579 30.854 40.650 1.00 33.34 190 ILE A O 1
ATOM 1568 N N . GLY A 1 191 ? -20.200 30.078 41.991 1.00 30.78 191 GLY A N 1
ATOM 1569 C CA . GLY A 1 191 ? -20.160 31.163 42.962 1.00 30.78 191 GLY A CA 1
ATOM 1570 C C . GLY A 1 191 ? -19.056 30.878 43.974 1.00 30.78 191 GLY A C 1
ATOM 1571 O O . GLY A 1 191 ? -19.226 30.056 44.870 1.00 30.78 191 GLY A O 1
ATOM 1572 N N . ILE A 1 192 ? -17.913 31.546 43.828 1.00 35.28 192 ILE A N 1
ATOM 1573 C CA . ILE A 1 192 ? -16.825 31.504 44.808 1.00 35.28 192 ILE A CA 1
ATOM 1574 C C . ILE A 1 192 ? -17.302 32.209 46.087 1.00 35.28 192 ILE A C 1
ATOM 1576 O O . ILE A 1 192 ? -17.428 33.434 46.117 1.00 35.28 192 ILE A O 1
ATOM 1580 N N . LYS A 1 193 ? -17.508 31.452 47.167 1.00 33.66 193 LYS A N 1
ATOM 1581 C CA . LYS A 1 193 ? -17.381 31.952 48.542 1.00 33.66 193 LYS A CA 1
ATOM 1582 C C . LYS A 1 193 ? -16.613 30.936 49.375 1.00 33.66 193 LYS A C 1
ATOM 1584 O O . LYS A 1 193 ? -16.826 29.736 49.267 1.00 33.66 193 LYS A O 1
ATOM 1589 N N . GLY A 1 194 ? -15.639 31.463 50.108 1.00 32.28 194 GLY A N 1
ATOM 1590 C CA . GLY A 1 194 ? -14.547 30.707 50.695 1.00 32.28 194 GLY A CA 1
ATOM 1591 C C . GLY A 1 194 ? -14.872 29.930 51.968 1.00 32.28 194 GLY A C 1
ATOM 1592 O O . GLY A 1 194 ? -15.923 30.099 52.578 1.00 32.28 194 GLY A O 1
ATOM 1593 N N . LYS A 1 195 ? -13.804 29.233 52.375 1.00 35.66 195 LYS A N 1
ATOM 1594 C CA . LYS A 1 195 ? -13.443 28.665 53.679 1.00 35.66 195 LYS A CA 1
ATOM 1595 C C . LYS A 1 195 ? -13.787 27.197 53.971 1.00 35.66 195 LYS A C 1
ATOM 1597 O O . LYS A 1 195 ? -14.919 26.753 53.880 1.00 35.66 195 LYS A O 1
ATOM 1602 N N . ASP A 1 196 ? -12.701 26.558 54.415 1.00 33.19 196 ASP A N 1
ATOM 1603 C CA . ASP A 1 196 ? -12.553 25.386 55.279 1.00 33.19 196 ASP A CA 1
ATOM 1604 C C . ASP A 1 196 ? -12.546 23.976 54.642 1.00 33.19 196 ASP A C 1
ATOM 1606 O O . ASP A 1 196 ? -13.545 23.424 54.197 1.00 33.19 196 ASP A O 1
ATOM 1610 N N . ARG A 1 197 ? -11.336 23.385 54.639 1.00 31.84 197 ARG A N 1
ATOM 1611 C CA . ARG A 1 197 ? -11.055 21.930 54.700 1.00 31.84 197 ARG A CA 1
ATOM 1612 C C . ARG A 1 197 ? -11.459 21.417 56.105 1.00 31.84 197 ARG A C 1
ATOM 1614 O O . ARG A 1 197 ? -11.397 22.250 57.011 1.00 31.84 197 ARG A O 1
ATOM 1621 N N . PRO A 1 198 ? -11.742 20.111 56.361 1.00 40.69 198 PRO A N 1
ATOM 1622 C CA . PRO A 1 198 ? -10.974 18.963 55.839 1.00 40.69 198 PRO A CA 1
ATOM 1623 C C . PRO A 1 198 ? -11.714 17.608 55.619 1.00 40.69 198 PRO A C 1
ATOM 1625 O O . PRO A 1 198 ? -12.890 17.453 55.921 1.00 40.69 198 PRO A O 1
ATOM 1628 N N . SER A 1 199 ? -10.904 16.634 55.163 1.00 32.03 199 SER A N 1
ATOM 1629 C CA . SER A 1 199 ? -10.931 15.164 55.373 1.00 32.03 199 SER A CA 1
ATOM 1630 C C . SER A 1 199 ? -11.989 14.271 54.702 1.00 32.03 199 SER A C 1
ATOM 1632 O O . SER A 1 199 ? -13.183 14.448 54.892 1.00 32.03 199 SER A O 1
ATOM 1634 N N . ASP A 1 200 ? -11.445 13.260 54.004 1.00 33.50 200 ASP A N 1
ATOM 1635 C CA . ASP A 1 200 ? -11.892 11.872 53.802 1.00 33.50 200 ASP A CA 1
ATOM 1636 C C . ASP A 1 200 ? -13.328 11.595 53.342 1.00 33.50 200 ASP A C 1
ATOM 1638 O O . ASP A 1 200 ? -14.263 11.846 54.082 1.00 33.50 200 ASP A O 1
ATOM 1642 N N . ILE A 1 201 ? -13.486 10.916 52.193 1.00 39.16 201 ILE A N 1
ATOM 1643 C CA . ILE A 1 201 ? -14.499 9.860 51.993 1.00 39.16 201 ILE A CA 1
ATOM 1644 C C . ILE A 1 201 ? -14.060 8.906 50.866 1.00 39.16 201 ILE A C 1
ATOM 1646 O O . ILE A 1 201 ? -13.619 9.308 49.790 1.00 39.16 201 ILE A O 1
ATOM 1650 N N . ASN A 1 202 ? -14.205 7.620 51.186 1.00 31.19 202 ASN A N 1
ATOM 1651 C CA . ASN A 1 202 ? -13.930 6.412 50.417 1.00 31.19 202 ASN A CA 1
ATOM 1652 C C . ASN A 1 202 ? -14.591 6.354 49.032 1.00 31.19 202 ASN A C 1
ATOM 1654 O O . ASN A 1 202 ? -15.768 6.677 48.876 1.00 31.19 202 ASN A O 1
ATOM 1658 N N . VAL A 1 203 ? -13.872 5.776 48.066 1.00 35.25 203 VAL A N 1
ATOM 1659 C CA . VAL A 1 203 ? -14.464 5.236 46.836 1.00 35.25 203 VAL A CA 1
ATOM 1660 C C . VAL A 1 203 ? -14.990 3.835 47.146 1.00 35.25 203 VAL A C 1
ATOM 1662 O O . VAL A 1 203 ? -14.218 2.888 47.287 1.00 35.25 203 VAL A O 1
ATOM 1665 N N . LEU A 1 204 ? -16.311 3.720 47.287 1.00 36.84 204 LEU A N 1
ATOM 1666 C CA . LEU A 1 204 ? -17.025 2.446 47.293 1.00 36.84 204 LEU A CA 1
ATOM 1667 C C . LEU A 1 204 ? -17.309 2.009 45.853 1.00 36.84 204 LEU A C 1
ATOM 1669 O O . LEU A 1 204 ? -17.854 2.751 45.039 1.00 36.84 204 LEU A O 1
ATOM 1673 N N . GLN A 1 205 ? -16.913 0.773 45.596 1.00 34.88 205 GLN A N 1
ATOM 1674 C CA . GLN A 1 205 ? -17.219 -0.066 44.449 1.00 34.88 205 GLN A CA 1
ATOM 1675 C C . GLN A 1 205 ? -18.739 -0.294 44.361 1.00 34.88 205 GLN A C 1
ATOM 1677 O O . GLN A 1 205 ? -19.359 -0.627 45.372 1.00 34.88 205 GLN A O 1
ATOM 1682 N N . VAL A 1 206 ? -19.337 -0.156 43.175 1.00 40.06 206 VAL A N 1
ATOM 1683 C CA . VAL A 1 206 ? -20.696 -0.649 42.900 1.00 40.06 206 VAL A CA 1
ATOM 1684 C C . VAL A 1 206 ? -20.700 -1.358 41.542 1.00 40.06 206 VAL A C 1
ATOM 1686 O O . VAL A 1 206 ? -20.035 -0.909 40.612 1.00 40.06 206 VAL A O 1
ATOM 1689 N N . PHE A 1 207 ? -21.393 -2.497 41.563 1.00 51.50 207 PHE A N 1
ATOM 1690 C CA . PHE A 1 207 ? -21.542 -3.616 40.625 1.00 51.50 207 PHE A CA 1
ATOM 1691 C C . PHE A 1 207 ? -21.635 -3.306 39.129 1.00 51.50 207 PHE A C 1
ATOM 1693 O O . PHE A 1 207 ? -22.309 -2.321 38.757 1.00 51.50 207 PHE A O 1
#

Foldseek 3Di:
DQFAWWAFPVVGFIWGWDDDPNFIWTDRDPPDIFTWDDPDVQKTFTPPDDWTWIWHWDDDPPWIWIWIDTHPDDITIITGDHADDDDLVLLVLPAAWWAFPVVRAIKGWDDDPSWIWIQGPPPGIWTWDDPHRQWIATDPPQGIWGFDADPVRHTFWIQGDHPVDGRRTIGGDPDDPPPVVVPPPDPDPPPDDDDDDDDDDDDDDDD

Secondary structure (DSSP, 8-state):
---EEEEETTTTEEEEEEEETTEEEEEEETTEEEEEEEEETTEEEE-SSSS-EEEEEEEETTEEEEEEEETTSPPEEEEEE---PPPHHHHHHH-EEEEETTTTEEEEEEEETTEEEEEETTTEEEEEEEEETTEEEESTTTBEEEEEE-TTS-EEEEEEE-SSS-SEEEEEPSS---GGGGG------------------------

pLDDT: mean 86.09, std 20.69, range [30.78, 98.75]

Organism: NCBI:txid412755

Sequence (207 aa):
SYEGSYWNDKVNSIRRIYLKNDTLRYFRSEHSESPIVPVGKDEFQMVEVNDVVLVQFKMNGNDRSMVVTVDFGQPGIFNGFEPTEPSKEELESYTGEYYSPELETTYRVYMKNDSLYYHHSRHGDHGMKILKKDVLEADWPLSISKYKRNEQGQVTGIRVSNGRVRNLRFEKLKYKVDPYLLGACSPLHIGIKGKDRPSDINVLQVF

Radius of gyration: 24.71 Å; chains: 1; bounding box: 45×49×81 Å

InterPro domains:
  IPR027279 D-aminopeptidase/lipoprotein domain superfamily [SSF50886] (90-173)